Protein AF-A0A259RTL1-F1 (afdb_monomer)

Secondary structure (DSSP, 8-state):
---SHHHHHHHHHHHHHHHHHHHHHHHHHHHHHHHHHHHHHHT-HHHHHHHHHHHHHHHHHHHHHHHHHHHHHHHH-TTGGGTTS-----TTTTHHHHHHHHHHHHHHHHHHHHHHHHT-HHHHHHHHHHTHHHHHHHHHHHHHHHHHHHH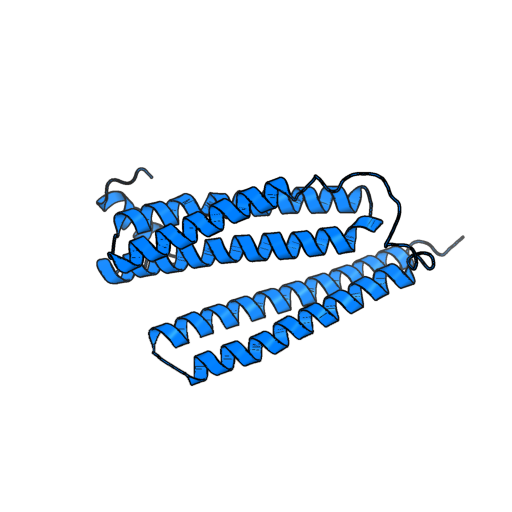-GGGHHHHHHHHHHHHHHHHHHHHHHHHHHHHHHHHH----TT-HHHHHHHHHHTT---

Mean predicted aligned error: 14.13 Å

pLDDT: mean 71.54, std 12.73, range [40.72, 94.06]

Foldseek 3Di:
DDDPPVVVVVLVVLVVVLVVLVVVLVVLVVVLVVLVVVCVVVVPVVSVVVSVVSVVVSVVSVVVSLVSVVVSVCVVDVPCVPVPDDDDDPPPQLPVLLVVLLVVLVVLQVLLVVCLVVLPLQSLLVLLVCLVVLVVSLVVLVVVLVVVCVVPVSCVSVSVVSNVSSVVSNVSSVVSNVSSQVSNCVVPVDRCVVPVPSSVVSCVVVVHDD

Solvent-accessible surface area (backbone atoms only — not comparable to full-atom values): 11494 Å² total; per-residue (Å²): 136,89,84,67,74,65,64,53,56,53,45,54,49,54,53,50,50,50,52,50,53,50,51,53,45,51,52,50,54,52,54,34,50,56,36,39,54,51,11,64,76,68,70,34,65,66,42,43,51,48,33,59,54,51,47,59,49,47,56,47,53,51,55,51,50,53,51,50,53,50,48,58,49,46,76,73,34,86,72,57,87,53,79,86,64,91,76,97,62,83,82,60,78,56,56,62,56,47,49,52,40,40,53,51,19,54,51,42,34,53,51,22,52,53,18,49,79,67,59,35,46,65,58,16,47,56,47,54,74,53,50,62,57,42,54,52,47,44,54,54,49,52,56,50,44,53,53,49,35,72,76,37,66,87,44,43,68,65,45,48,54,52,47,52,55,40,51,55,32,40,51,44,31,54,50,18,35,53,45,12,53,47,30,38,24,72,76,70,72,48,76,40,78,97,28,71,66,56,38,49,55,54,35,54,74,70,72,52,88,128

Sequence (210 aa):
MDDKPHLSTQFDAEINAVSTRVLEMGGQVESQLAQAIYSLRHLDVEAARTVLQVEKRVNQMEVDIDADITQIIAKRQPTARDLRVESGTPMTIGISDLQHASDLAIEQMRKSLDAFARLDEKAAVDIVESDFRIDEEFDGFTRKVITYVMEDPRAISTMLDLMFVAKAIERIGDHAKNIAELVIYIVRGTDVRHNKEAFREVAGSLGSAL

Structure (mmCIF, N/CA/C/O backbone):
data_AF-A0A259RTL1-F1
#
_entry.id   AF-A0A259RTL1-F1
#
loop_
_atom_site.group_PDB
_atom_site.id
_atom_site.type_symbol
_atom_site.label_atom_id
_atom_site.label_alt_id
_atom_site.label_comp_id
_atom_site.label_asym_id
_atom_site.label_entity_id
_atom_site.label_seq_id
_atom_site.pdbx_PDB_ins_code
_atom_site.Cartn_x
_atom_site.Cartn_y
_atom_site.Cartn_z
_atom_site.occupancy
_atom_site.B_iso_or_equiv
_atom_site.auth_seq_id
_atom_site.auth_comp_id
_atom_site.auth_asym_id
_atom_site.auth_atom_id
_atom_site.pdbx_PDB_model_num
ATOM 1 N N . MET A 1 1 ? 26.918 12.685 -40.591 1.00 44.97 1 MET A N 1
ATOM 2 C CA . MET A 1 1 ? 26.386 13.146 -39.289 1.00 44.97 1 MET A CA 1
ATOM 3 C C . MET A 1 1 ? 24.875 13.090 -39.393 1.00 44.97 1 MET A C 1
ATOM 5 O O . MET A 1 1 ? 24.403 13.128 -40.517 1.00 44.97 1 MET A O 1
ATOM 9 N N . ASP A 1 2 ? 24.193 12.957 -38.258 1.00 46.94 2 ASP A N 1
ATOM 10 C CA . ASP A 1 2 ? 22.727 12.911 -38.089 1.00 46.94 2 ASP A CA 1
ATOM 11 C C . ASP A 1 2 ? 22.110 11.509 -38.045 1.00 46.94 2 ASP A C 1
ATOM 13 O O . ASP A 1 2 ? 21.727 10.977 -39.075 1.00 46.94 2 ASP A O 1
ATOM 17 N N . ASP A 1 3 ? 22.019 10.935 -36.829 1.00 44.53 3 ASP A N 1
ATOM 18 C CA . ASP A 1 3 ? 20.858 10.104 -36.426 1.00 44.53 3 ASP A CA 1
ATOM 19 C C . ASP A 1 3 ? 20.751 9.809 -34.902 1.00 44.53 3 ASP A C 1
ATOM 21 O O . ASP A 1 3 ? 20.281 8.757 -34.478 1.00 44.53 3 ASP A O 1
ATOM 25 N N . LYS A 1 4 ? 21.254 10.690 -34.021 1.00 49.47 4 LYS A N 1
ATOM 26 C CA . LYS A 1 4 ? 21.321 10.420 -32.563 1.00 49.47 4 LYS A CA 1
ATOM 27 C C . LYS A 1 4 ? 20.330 11.161 -31.641 1.00 49.47 4 LYS A C 1
ATOM 29 O O . LYS A 1 4 ? 20.056 10.604 -30.582 1.00 49.47 4 LYS A O 1
ATOM 34 N N . PRO A 1 5 ? 19.755 12.341 -31.961 1.00 45.38 5 PRO A N 1
ATOM 35 C CA . PRO A 1 5 ? 18.866 13.018 -31.010 1.00 45.38 5 PRO A CA 1
ATOM 36 C C . PRO A 1 5 ? 17.442 12.432 -30.971 1.00 45.38 5 PRO A C 1
ATOM 38 O O . PRO A 1 5 ? 16.830 12.415 -29.910 1.00 45.38 5 PRO A O 1
ATOM 41 N N . HIS A 1 6 ? 16.925 11.885 -32.078 1.00 49.59 6 HIS A N 1
ATOM 42 C CA . HIS A 1 6 ? 15.543 11.382 -32.150 1.00 49.59 6 HIS A CA 1
ATOM 43 C C . HIS A 1 6 ? 15.321 10.038 -31.425 1.00 49.59 6 HIS A C 1
ATOM 45 O O . HIS A 1 6 ? 14.235 9.795 -30.900 1.00 49.59 6 HIS A O 1
ATOM 51 N N . LEU A 1 7 ? 16.355 9.191 -31.333 1.00 50.72 7 LEU A N 1
ATOM 52 C CA . LEU A 1 7 ? 16.266 7.843 -30.749 1.00 50.72 7 LEU A CA 1
ATOM 53 C C . LEU A 1 7 ? 16.134 7.839 -29.211 1.00 50.72 7 LEU A C 1
ATOM 55 O O . LEU A 1 7 ? 15.548 6.910 -28.645 1.00 50.72 7 LEU A O 1
ATOM 59 N N . SER A 1 8 ? 16.678 8.870 -28.549 1.00 56.88 8 SER A N 1
ATOM 60 C CA . SER A 1 8 ? 16.541 9.088 -27.099 1.00 56.88 8 SER A CA 1
ATOM 61 C C . SER A 1 8 ? 15.154 9.631 -26.773 1.00 56.88 8 SER A C 1
ATOM 63 O O . SER A 1 8 ? 14.449 9.044 -25.970 1.00 56.88 8 SER A O 1
ATOM 65 N N . THR A 1 9 ? 14.688 10.662 -27.485 1.00 65.44 9 THR A N 1
ATOM 66 C CA . THR A 1 9 ? 13.372 11.270 -27.222 1.00 65.44 9 THR A CA 1
ATOM 67 C C . THR A 1 9 ? 12.216 10.293 -27.447 1.00 65.44 9 THR A C 1
ATOM 69 O O . THR A 1 9 ? 11.236 10.309 -26.707 1.00 65.44 9 THR A O 1
ATOM 72 N N . GLN A 1 10 ? 12.331 9.409 -28.444 1.00 66.19 10 GLN A N 1
ATOM 73 C CA . GLN A 1 10 ? 11.343 8.355 -28.677 1.00 66.19 10 GLN A CA 1
ATOM 74 C C . GLN A 1 10 ? 11.371 7.280 -27.579 1.00 66.19 10 GLN A C 1
ATOM 76 O O . GLN A 1 10 ? 10.323 6.749 -27.233 1.00 66.19 10 GLN A O 1
ATOM 81 N N . PHE A 1 11 ? 12.543 6.988 -27.004 1.00 59.09 11 PHE A N 1
ATOM 82 C CA . PHE A 1 11 ? 12.657 6.086 -25.851 1.00 59.09 11 PHE A CA 1
ATOM 83 C C . PHE A 1 11 ? 11.982 6.649 -24.623 1.00 59.09 11 PHE A C 1
ATOM 85 O O . PHE A 1 11 ? 11.183 5.974 -23.985 1.00 59.09 11 PHE A O 1
ATOM 92 N N . ASP A 1 12 ? 12.293 7.907 -24.336 1.00 59.56 12 ASP A N 1
ATOM 93 C CA . ASP A 1 12 ? 11.766 8.606 -23.182 1.00 59.56 12 ASP A CA 1
ATOM 94 C C . ASP A 1 12 ? 10.236 8.671 -23.296 1.00 59.56 12 ASP A C 1
ATOM 96 O O . ASP A 1 12 ? 9.530 8.438 -22.322 1.00 59.56 12 ASP A O 1
ATOM 100 N N . ALA A 1 13 ? 9.699 8.884 -24.503 1.00 73.12 13 ALA A N 1
ATOM 101 C CA . ALA A 1 13 ? 8.262 8.821 -24.763 1.00 73.12 13 ALA A CA 1
ATOM 102 C C . ALA A 1 13 ? 7.659 7.418 -24.546 1.00 73.12 13 ALA A C 1
ATOM 104 O O . ALA A 1 13 ? 6.597 7.309 -23.936 1.00 73.12 13 ALA A O 1
ATOM 105 N N . GLU A 1 14 ? 8.321 6.354 -25.011 1.00 69.50 14 GLU A N 1
ATOM 106 C CA . GLU A 1 14 ? 7.879 4.961 -24.828 1.00 69.50 14 GLU A CA 1
ATOM 107 C C . GLU A 1 14 ? 7.871 4.553 -23.340 1.00 69.50 14 GLU A C 1
ATOM 109 O O . GLU A 1 14 ? 6.886 3.998 -22.854 1.00 69.50 14 GLU A O 1
ATOM 114 N N . ILE A 1 15 ? 8.921 4.898 -22.589 1.00 68.25 15 ILE A N 1
ATOM 115 C CA . ILE A 1 15 ? 9.017 4.647 -21.142 1.00 68.25 15 ILE A CA 1
ATOM 116 C C . ILE A 1 15 ? 7.988 5.468 -20.361 1.00 68.25 15 ILE A C 1
ATOM 118 O O . ILE A 1 15 ? 7.349 4.947 -19.443 1.00 68.25 15 ILE A O 1
ATOM 122 N N . ASN A 1 16 ? 7.774 6.733 -20.733 1.00 69.75 16 ASN A N 1
ATOM 123 C CA . ASN A 1 16 ? 6.746 7.568 -20.111 1.00 69.75 16 ASN A CA 1
ATOM 124 C C . ASN A 1 16 ? 5.332 7.028 -20.381 1.00 69.75 16 ASN A C 1
ATOM 126 O O . ASN A 1 16 ? 4.474 7.089 -19.498 1.00 69.75 16 ASN A O 1
ATOM 130 N N . ALA A 1 17 ? 5.086 6.462 -21.567 1.00 74.56 17 ALA A N 1
ATOM 131 C CA . ALA A 1 17 ? 3.813 5.826 -21.893 1.00 74.56 17 ALA A CA 1
ATOM 132 C C . ALA A 1 17 ? 3.569 4.578 -21.029 1.00 74.56 17 ALA A C 1
ATOM 134 O O . ALA A 1 17 ? 2.508 4.467 -20.415 1.00 74.56 17 ALA A O 1
ATOM 135 N N . VAL A 1 18 ? 4.566 3.694 -20.897 1.00 67.81 18 VAL A N 1
ATOM 136 C CA . VAL A 1 18 ? 4.498 2.532 -19.990 1.00 67.81 18 VAL A CA 1
ATOM 137 C C . VAL A 1 18 ? 4.276 2.977 -18.543 1.00 67.81 18 VAL A C 1
ATOM 139 O O . VAL A 1 18 ? 3.373 2.476 -17.878 1.00 67.81 18 VAL A O 1
ATOM 142 N N . SER A 1 19 ? 5.027 3.976 -18.077 1.00 63.81 19 SER A N 1
ATOM 143 C CA . SER A 1 19 ? 4.886 4.519 -16.719 1.00 63.81 19 SER A CA 1
ATOM 144 C C . SER A 1 19 ? 3.479 5.068 -16.463 1.00 63.81 19 SER A C 1
ATOM 146 O O . SER A 1 19 ? 2.907 4.832 -15.404 1.00 63.81 19 SER A O 1
ATOM 148 N N . THR A 1 20 ? 2.876 5.742 -17.447 1.00 75.50 20 THR A N 1
ATOM 149 C CA . THR A 1 20 ? 1.494 6.244 -17.347 1.00 75.50 20 THR A CA 1
ATOM 150 C C . THR A 1 20 ? 0.493 5.098 -17.205 1.00 75.50 20 THR A C 1
ATOM 152 O O . THR A 1 20 ? -0.368 5.141 -16.331 1.00 75.50 20 THR A O 1
ATOM 155 N N . ARG A 1 21 ? 0.634 4.033 -18.004 1.00 72.88 21 ARG A N 1
ATOM 156 C CA . ARG A 1 21 ? -0.238 2.849 -17.924 1.00 72.88 21 ARG A CA 1
ATOM 157 C C . ARG A 1 21 ? -0.094 2.108 -16.594 1.00 72.88 21 ARG A C 1
ATOM 159 O O . ARG A 1 21 ? -1.087 1.632 -16.047 1.00 72.88 21 ARG A O 1
ATOM 166 N N . VAL A 1 22 ? 1.122 2.047 -16.053 1.00 60.84 22 VAL A N 1
ATOM 167 C CA . VAL A 1 22 ? 1.386 1.500 -14.714 1.00 60.84 22 VAL A CA 1
ATOM 168 C C . VAL A 1 22 ? 0.674 2.324 -13.638 1.00 60.84 22 VAL A C 1
ATOM 170 O O . VAL A 1 22 ? 0.039 1.751 -12.755 1.00 60.84 22 VAL A O 1
ATOM 173 N N . LEU A 1 23 ? 0.716 3.657 -13.725 1.00 69.94 23 LEU A N 1
ATOM 174 C CA . LEU A 1 23 ? -0.006 4.537 -12.798 1.00 69.94 23 LEU A CA 1
ATOM 175 C C . LEU A 1 23 ? -1.529 4.354 -12.901 1.00 69.94 23 LEU A C 1
ATOM 177 O O . LEU A 1 23 ? -2.209 4.278 -11.878 1.00 69.94 23 LEU A O 1
ATOM 181 N N . GLU A 1 24 ? -2.065 4.219 -14.117 1.00 76.38 24 GLU A N 1
ATOM 182 C CA . GLU A 1 24 ? -3.485 3.918 -14.338 1.00 76.38 24 GLU A CA 1
ATOM 183 C C . GLU A 1 24 ? -3.888 2.570 -13.727 1.00 76.38 24 GLU A C 1
ATOM 185 O O . GLU A 1 24 ? -4.920 2.482 -13.056 1.00 76.38 24 GLU A O 1
ATOM 190 N N . MET A 1 25 ? -3.066 1.530 -13.912 1.00 74.81 25 MET A N 1
ATOM 191 C CA . MET A 1 25 ? -3.276 0.225 -13.283 1.00 74.81 25 MET A CA 1
ATOM 192 C C . MET A 1 25 ? -3.246 0.350 -11.755 1.00 74.81 25 MET A C 1
ATOM 194 O O . MET A 1 25 ? -4.134 -0.165 -11.081 1.00 74.81 25 MET A O 1
ATOM 198 N N . GLY A 1 26 ? -2.299 1.114 -11.203 1.00 56.47 26 GLY A N 1
ATOM 199 C CA . GLY A 1 26 ? -2.209 1.398 -9.769 1.00 56.47 26 GLY A CA 1
ATOM 200 C C . GLY A 1 26 ? -3.490 2.011 -9.190 1.00 56.47 26 GLY A C 1
ATOM 201 O O . GLY A 1 26 ? -3.990 1.523 -8.169 1.00 56.47 26 GLY A O 1
ATOM 202 N N . GLY A 1 27 ? -4.060 3.005 -9.881 1.00 75.19 27 GLY A N 1
ATOM 203 C CA . GLY A 1 27 ? -5.338 3.623 -9.512 1.00 75.19 27 GLY A CA 1
ATOM 204 C C . GLY A 1 27 ? -6.538 2.676 -9.652 1.00 75.19 27 GLY A C 1
ATOM 205 O O . GLY A 1 27 ? -7.462 2.718 -8.837 1.00 75.19 27 GLY A O 1
ATOM 206 N N . GLN A 1 28 ? -6.523 1.764 -10.635 1.00 76.00 28 GLN A N 1
ATOM 207 C CA . GLN A 1 28 ? -7.545 0.713 -10.756 1.00 76.00 28 GLN A CA 1
ATOM 208 C C . GLN A 1 28 ? -7.531 -0.212 -9.536 1.00 76.00 28 GLN A C 1
ATOM 210 O O . GLN A 1 28 ? -8.585 -0.450 -8.947 1.00 76.00 28 GLN A O 1
ATOM 215 N N . VAL A 1 29 ? -6.350 -0.682 -9.126 1.00 66.38 29 VAL A N 1
ATOM 216 C CA . VAL A 1 29 ? -6.197 -1.566 -7.960 1.00 66.38 29 VAL A CA 1
ATOM 217 C C . VAL A 1 29 ? -6.604 -0.838 -6.668 1.00 66.38 29 VAL A C 1
ATOM 219 O O . VAL A 1 29 ? -7.195 -1.433 -5.771 1.00 66.38 29 VAL A O 1
ATOM 222 N N . GLU A 1 30 ? -6.329 0.465 -6.543 1.00 66.50 30 GLU A N 1
ATOM 223 C CA . GLU A 1 30 ? -6.787 1.290 -5.408 1.00 66.50 30 GLU A CA 1
ATOM 224 C C . GLU A 1 30 ? -8.317 1.379 -5.328 1.00 66.50 30 GLU A C 1
ATOM 226 O O . GLU A 1 30 ? -8.910 1.072 -4.291 1.00 66.50 30 GLU A O 1
ATOM 231 N N . SER A 1 31 ? -8.976 1.707 -6.443 1.00 76.00 31 SER A N 1
ATOM 232 C CA . SER A 1 31 ? -10.441 1.719 -6.512 1.00 76.00 31 SER A CA 1
ATOM 233 C C . SER A 1 31 ? -11.034 0.347 -6.184 1.00 76.00 31 SER A C 1
ATOM 235 O O . SER A 1 31 ? -12.052 0.254 -5.499 1.00 76.00 31 SER A O 1
ATOM 237 N N . GLN A 1 32 ? -10.391 -0.719 -6.649 1.00 70.75 32 GLN A N 1
ATOM 238 C CA . GLN A 1 32 ? -10.836 -2.092 -6.473 1.00 70.75 32 GLN A CA 1
ATOM 239 C C . GLN A 1 32 ? -10.767 -2.547 -5.011 1.00 70.75 32 GLN A C 1
ATOM 241 O O . GLN A 1 32 ? -11.698 -3.174 -4.505 1.00 70.75 32 GLN A O 1
ATOM 246 N N . LEU A 1 33 ? -9.709 -2.166 -4.306 1.00 55.44 33 LEU A N 1
ATOM 247 C CA . LEU A 1 33 ? -9.585 -2.360 -2.869 1.00 55.44 33 LEU A CA 1
ATOM 248 C C . LEU A 1 33 ? -10.667 -1.600 -2.092 1.00 55.44 33 LEU A C 1
ATOM 250 O O . LEU A 1 33 ? -11.315 -2.180 -1.218 1.00 55.44 33 LEU A O 1
ATOM 254 N N . ALA A 1 34 ? -10.885 -0.318 -2.404 1.00 70.94 34 ALA A N 1
ATOM 255 C CA . ALA A 1 34 ? -11.925 0.474 -1.747 1.00 70.94 34 ALA A CA 1
ATOM 256 C C . ALA A 1 34 ? -13.309 -0.179 -1.929 1.00 70.94 34 ALA A C 1
ATOM 258 O O . ALA A 1 34 ? -14.097 -0.274 -0.982 1.00 70.94 34 ALA A O 1
ATOM 259 N N . GLN A 1 35 ? -13.569 -0.718 -3.124 1.00 71.38 35 GLN A N 1
ATOM 260 C CA . GLN A 1 35 ? -14.776 -1.479 -3.440 1.00 71.38 35 GLN A CA 1
ATOM 261 C C . GLN A 1 35 ? -14.864 -2.794 -2.643 1.00 71.38 35 GLN A C 1
ATOM 263 O O . GLN A 1 35 ? -15.944 -3.155 -2.170 1.00 71.38 35 GLN A O 1
ATOM 268 N N . ALA A 1 36 ? -13.744 -3.498 -2.452 1.00 58.25 36 ALA A N 1
ATOM 269 C CA . ALA A 1 36 ? -13.685 -4.729 -1.665 1.00 58.25 36 ALA A CA 1
ATOM 270 C C . ALA A 1 36 ? -14.006 -4.467 -0.188 1.00 58.25 36 ALA A C 1
ATOM 272 O O . ALA A 1 36 ? -14.854 -5.152 0.388 1.00 58.25 36 ALA A O 1
ATOM 273 N N . ILE A 1 37 ? -13.427 -3.417 0.399 1.00 59.09 37 ILE A N 1
ATOM 274 C CA . ILE A 1 37 ? -13.723 -2.992 1.774 1.00 59.09 37 ILE A CA 1
ATOM 275 C C . ILE A 1 37 ? -15.198 -2.582 1.908 1.00 59.09 37 ILE A C 1
ATOM 277 O O . ILE A 1 37 ? -15.870 -2.989 2.859 1.00 59.09 37 ILE A O 1
ATOM 281 N N . TYR A 1 38 ? -15.736 -1.832 0.938 1.00 72.69 38 TYR A N 1
ATOM 282 C CA . TYR A 1 38 ? -17.158 -1.480 0.902 1.00 72.69 38 TYR A CA 1
ATOM 283 C C . TYR A 1 38 ? -18.056 -2.724 0.874 1.00 72.69 38 TYR A C 1
ATOM 285 O O . TYR A 1 38 ? -19.016 -2.795 1.647 1.00 72.69 38 TYR A O 1
ATOM 293 N N . SER A 1 39 ? -17.716 -3.706 0.032 1.00 70.50 39 SER A N 1
ATOM 294 C CA . SER A 1 39 ? -18.470 -4.953 -0.118 1.00 70.50 39 SER A CA 1
ATOM 295 C C . SER A 1 39 ? -18.526 -5.753 1.181 1.00 70.50 39 SER A C 1
ATOM 297 O O . SER A 1 39 ? -19.594 -6.208 1.580 1.00 70.50 39 SER A O 1
ATOM 299 N N . LEU A 1 40 ? -17.403 -5.842 1.899 1.00 50.66 40 LEU A N 1
ATOM 300 C CA . LEU A 1 40 ? -17.320 -6.534 3.182 1.00 50.66 40 LEU A CA 1
ATOM 301 C C . LEU A 1 40 ? -18.116 -5.801 4.264 1.00 50.66 40 LEU A C 1
ATOM 303 O O . LEU A 1 40 ? -18.880 -6.430 4.994 1.00 50.66 40 LEU A O 1
ATOM 307 N N . ARG A 1 41 ? -17.991 -4.468 4.333 1.00 60.25 41 ARG A N 1
ATOM 308 C CA . ARG A 1 41 ? -18.686 -3.636 5.329 1.00 60.25 41 ARG A CA 1
ATOM 309 C C . ARG A 1 41 ? -20.208 -3.718 5.215 1.00 60.25 41 ARG A C 1
ATOM 311 O O . ARG A 1 41 ? -20.892 -3.673 6.233 1.00 60.25 41 ARG A O 1
ATOM 318 N N . HIS A 1 42 ? -20.729 -3.805 3.995 1.00 74.94 42 HIS A N 1
ATOM 319 C CA . HIS A 1 42 ? -22.171 -3.789 3.736 1.00 74.94 42 HIS A CA 1
ATOM 320 C C . HIS A 1 42 ? -22.734 -5.170 3.385 1.00 74.94 42 HIS A C 1
ATOM 322 O O . HIS A 1 42 ? -23.927 -5.277 3.110 1.00 74.94 42 HIS A O 1
ATOM 328 N N . LEU A 1 43 ? -21.895 -6.216 3.404 1.00 65.44 43 LEU A N 1
ATOM 329 C CA . LEU A 1 43 ? -22.229 -7.562 2.923 1.00 65.44 43 LEU A CA 1
ATOM 330 C C . LEU A 1 43 ? -22.807 -7.537 1.492 1.00 65.44 43 LEU A C 1
ATOM 332 O O . LEU A 1 43 ? -23.706 -8.304 1.145 1.00 65.44 43 LEU A O 1
ATOM 336 N N . ASP A 1 44 ? -22.287 -6.629 0.664 1.00 80.19 44 ASP A N 1
ATOM 337 C CA . ASP A 1 44 ? -22.748 -6.386 -0.698 1.00 80.19 44 ASP A CA 1
ATOM 338 C C . ASP A 1 44 ? -22.020 -7.311 -1.683 1.00 80.19 44 ASP A C 1
ATOM 340 O O . ASP A 1 44 ? -20.876 -7.089 -2.090 1.00 80.19 44 ASP A O 1
ATOM 344 N N . VAL A 1 45 ? -22.719 -8.371 -2.084 1.00 76.81 45 VAL A N 1
ATOM 345 C CA . VAL A 1 45 ? -22.211 -9.392 -3.008 1.00 76.81 45 VAL A CA 1
ATOM 346 C C . VAL A 1 45 ? -21.993 -8.844 -4.426 1.00 76.81 45 VAL A C 1
ATOM 348 O O . VAL A 1 45 ? -21.119 -9.340 -5.143 1.00 76.81 45 VAL A O 1
ATOM 351 N N . GLU A 1 46 ? -22.734 -7.817 -4.852 1.00 80.88 46 GLU A N 1
ATOM 352 C CA . GLU A 1 46 ? -22.561 -7.222 -6.185 1.00 80.88 46 GLU A CA 1
ATOM 353 C C . GLU A 1 46 ? -21.313 -6.332 -6.236 1.00 80.88 46 GLU A C 1
ATOM 355 O O . GLU A 1 46 ? -20.553 -6.374 -7.212 1.00 80.88 46 GLU A O 1
ATOM 360 N N . ALA A 1 47 ? -21.020 -5.609 -5.151 1.00 72.38 47 ALA A N 1
ATOM 361 C CA . ALA A 1 47 ? -19.743 -4.916 -5.000 1.00 72.38 47 ALA A CA 1
ATOM 362 C C . ALA A 1 47 ? -18.565 -5.911 -5.033 1.00 72.38 47 ALA A C 1
ATOM 364 O O . ALA A 1 47 ? -17.594 -5.682 -5.755 1.00 72.38 47 ALA A O 1
ATOM 365 N N . ALA A 1 48 ? -18.684 -7.066 -4.366 1.00 63.59 48 ALA A N 1
ATOM 366 C CA . ALA A 1 48 ? -17.668 -8.123 -4.415 1.00 63.59 48 ALA A CA 1
ATOM 367 C C . ALA A 1 48 ? -17.496 -8.733 -5.824 1.00 63.59 48 ALA A C 1
ATOM 369 O O . ALA A 1 48 ? -16.375 -9.005 -6.256 1.00 63.59 48 ALA A O 1
ATOM 370 N N . ARG A 1 49 ? -18.576 -8.910 -6.602 1.00 73.62 49 ARG A N 1
ATOM 371 C CA . ARG A 1 49 ? -18.459 -9.319 -8.019 1.00 73.62 49 ARG A CA 1
ATOM 372 C C . ARG A 1 49 ? -17.757 -8.275 -8.874 1.00 73.62 49 ARG A C 1
ATOM 374 O O . ARG A 1 49 ? -16.999 -8.642 -9.769 1.00 73.62 49 ARG A O 1
ATOM 381 N N . THR A 1 50 ? -18.005 -6.999 -8.604 1.00 73.81 50 THR A N 1
ATOM 382 C CA . THR A 1 50 ? -17.356 -5.894 -9.317 1.00 73.81 50 THR A CA 1
ATOM 383 C C . THR A 1 50 ? -15.847 -5.916 -9.074 1.00 73.81 50 THR A C 1
ATOM 385 O O . THR A 1 50 ? -15.082 -5.811 -10.030 1.00 73.81 50 THR A O 1
ATOM 388 N N . VAL A 1 51 ? -15.411 -6.185 -7.837 1.00 68.88 51 VAL A N 1
ATOM 389 C CA . VAL A 1 51 ? -13.992 -6.401 -7.494 1.00 68.88 51 VAL A CA 1
ATOM 390 C C . VAL A 1 51 ? -13.376 -7.504 -8.358 1.00 68.88 51 VAL A C 1
ATOM 392 O O . VAL A 1 51 ? -12.324 -7.294 -8.951 1.00 68.88 51 VAL A O 1
ATOM 395 N N . LEU A 1 52 ? -14.048 -8.650 -8.509 1.00 69.31 52 LEU A N 1
ATOM 396 C CA . LEU A 1 52 ? -13.546 -9.765 -9.328 1.00 69.31 52 LEU A CA 1
ATOM 397 C C . LEU A 1 52 ? -13.485 -9.447 -10.831 1.00 69.31 52 LEU A C 1
ATOM 399 O O . LEU A 1 52 ? -12.700 -10.052 -11.561 1.00 69.31 52 LEU A O 1
ATOM 403 N N . GLN A 1 53 ? -14.330 -8.543 -11.327 1.00 75.00 53 GLN A N 1
ATOM 404 C CA . GLN A 1 53 ? -14.275 -8.109 -12.724 1.00 75.00 53 GLN A CA 1
ATOM 405 C C . GLN A 1 53 ? -13.147 -7.112 -12.974 1.00 75.00 53 GLN A C 1
ATOM 407 O O . GLN A 1 53 ? -12.474 -7.209 -14.002 1.00 75.00 53 GLN A O 1
ATOM 412 N N . VAL A 1 54 ? -12.928 -6.182 -12.043 1.00 71.00 54 VAL A N 1
ATOM 413 C CA . VAL A 1 54 ? -11.800 -5.247 -12.117 1.00 71.00 54 VAL A CA 1
ATOM 414 C C . VAL A 1 54 ? -10.472 -6.007 -12.036 1.00 71.00 54 VAL A C 1
ATOM 416 O O . VAL A 1 54 ? -9.552 -5.659 -12.765 1.00 71.00 54 VAL A O 1
ATOM 419 N N . GLU A 1 55 ? -10.419 -7.130 -11.314 1.00 65.12 55 GLU A N 1
ATOM 420 C CA . GLU A 1 55 ? -9.221 -7.980 -11.205 1.00 65.12 55 GLU A CA 1
ATOM 421 C C . GLU A 1 55 ? -8.770 -8.496 -12.564 1.00 65.12 55 GLU A C 1
ATOM 423 O O . GLU A 1 55 ? -7.605 -8.416 -12.937 1.00 65.12 55 GLU A O 1
ATOM 428 N N . LYS A 1 56 ? -9.725 -8.968 -13.370 1.00 73.69 56 LYS A N 1
ATOM 429 C CA . LYS A 1 56 ? -9.433 -9.434 -14.728 1.00 73.69 56 LYS A CA 1
ATOM 430 C C . LYS A 1 56 ? -8.884 -8.315 -15.607 1.00 73.69 56 LYS A C 1
ATOM 432 O O . LYS A 1 56 ? -8.087 -8.589 -16.497 1.00 73.69 56 LYS A O 1
ATOM 437 N N . ARG A 1 57 ? -9.325 -7.075 -15.379 1.00 76.12 57 ARG A N 1
ATOM 438 C CA . ARG A 1 57 ? -8.812 -5.896 -16.083 1.00 76.12 57 ARG A CA 1
ATOM 439 C C . ARG A 1 57 ? -7.400 -5.553 -15.638 1.00 76.12 57 ARG A C 1
ATOM 441 O O . ARG A 1 57 ? -6.574 -5.336 -16.510 1.00 76.12 57 ARG A O 1
ATOM 448 N N . VAL A 1 58 ? -7.125 -5.550 -14.336 1.00 67.88 58 VAL A N 1
ATOM 449 C CA . VAL A 1 58 ? -5.777 -5.322 -13.794 1.00 67.88 58 VAL A CA 1
ATOM 450 C C . VAL A 1 58 ? -4.804 -6.367 -14.341 1.00 67.88 58 VAL A C 1
ATOM 452 O O . VAL A 1 58 ? -3.794 -5.992 -14.924 1.00 67.88 58 VAL A O 1
ATOM 455 N N . ASN A 1 59 ? -5.172 -7.651 -14.301 1.00 60.44 59 ASN A N 1
ATOM 456 C CA . ASN A 1 59 ? -4.349 -8.731 -14.857 1.00 60.44 59 ASN A CA 1
ATOM 457 C C . ASN A 1 59 ? -4.110 -8.565 -16.365 1.00 60.44 59 ASN A C 1
ATOM 459 O O . ASN A 1 59 ? -3.043 -8.892 -16.872 1.00 60.44 59 ASN A O 1
ATOM 463 N N . GLN A 1 60 ? -5.094 -8.055 -17.109 1.00 75.25 60 GLN A N 1
ATOM 464 C CA . GLN A 1 60 ? -4.903 -7.777 -18.532 1.00 75.25 60 GLN A CA 1
ATOM 465 C C . GLN A 1 60 ? -3.996 -6.561 -18.760 1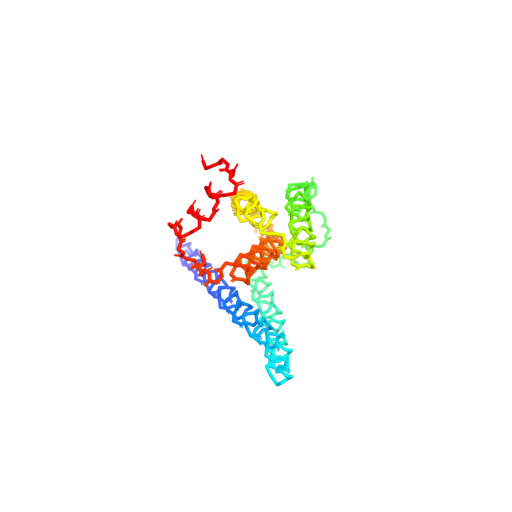.00 75.25 60 GLN A C 1
ATOM 467 O O . GLN A 1 60 ? -3.165 -6.589 -19.661 1.00 75.25 60 GLN A O 1
ATOM 472 N N . MET A 1 61 ? -4.131 -5.509 -17.947 1.00 72.06 61 MET A N 1
ATOM 473 C CA . MET A 1 61 ? -3.250 -4.341 -18.008 1.00 72.06 61 MET A CA 1
ATOM 474 C C . MET A 1 61 ? -1.801 -4.734 -17.728 1.00 72.06 61 MET A C 1
ATOM 476 O O . MET A 1 61 ? -0.922 -4.254 -18.434 1.00 72.06 61 MET A O 1
ATOM 480 N N . GLU A 1 62 ? -1.568 -5.636 -16.773 1.00 54.91 62 GLU A N 1
ATOM 481 C CA . GLU A 1 62 ? -0.253 -6.218 -16.489 1.00 54.91 62 GLU A CA 1
ATOM 482 C C . GLU A 1 62 ? 0.322 -6.912 -17.730 1.00 54.91 62 GLU A C 1
ATOM 484 O O . GLU A 1 62 ? 1.392 -6.533 -18.199 1.00 54.91 62 GLU A O 1
ATOM 489 N N . VAL A 1 63 ? -0.430 -7.842 -18.332 1.00 68.50 63 VAL A N 1
ATOM 490 C CA . VAL A 1 63 ? -0.011 -8.557 -19.553 1.00 68.50 63 VAL A CA 1
ATOM 491 C C . VAL A 1 63 ? 0.303 -7.594 -20.703 1.00 68.50 63 VAL A C 1
ATOM 493 O O . VAL A 1 63 ? 1.275 -7.788 -21.435 1.00 68.50 63 VAL A O 1
ATOM 496 N N . ASP A 1 64 ? -0.506 -6.550 -20.877 1.00 72.44 64 ASP A N 1
ATOM 497 C CA . ASP A 1 64 ? -0.313 -5.582 -21.955 1.00 72.44 64 ASP A CA 1
ATOM 498 C C . ASP A 1 64 ? 0.895 -4.661 -21.705 1.00 72.44 64 ASP A C 1
ATOM 500 O O . ASP A 1 64 ? 1.595 -4.296 -22.650 1.00 72.44 64 ASP A O 1
ATOM 504 N N . ILE A 1 65 ? 1.138 -4.267 -20.450 1.00 69.00 65 ILE A N 1
ATOM 505 C CA . ILE A 1 65 ? 2.315 -3.484 -20.046 1.00 69.00 65 ILE A CA 1
ATOM 506 C C . ILE A 1 65 ? 3.588 -4.302 -20.289 1.00 69.00 65 ILE A C 1
ATOM 508 O O . ILE A 1 65 ? 4.563 -3.787 -20.840 1.00 69.00 65 ILE A O 1
ATOM 512 N N . ASP A 1 66 ? 3.554 -5.586 -19.949 1.00 52.47 66 ASP A N 1
ATOM 513 C CA . ASP A 1 66 ? 4.685 -6.495 -20.107 1.00 52.47 66 ASP A CA 1
ATOM 514 C C . ASP A 1 66 ? 5.030 -6.729 -21.593 1.00 52.47 66 ASP A C 1
ATOM 516 O O . ASP A 1 66 ? 6.197 -6.721 -22.015 1.00 52.47 66 ASP A O 1
ATOM 520 N N . ALA A 1 67 ? 4.000 -6.822 -22.440 1.00 67.06 67 ALA A N 1
ATOM 521 C CA . ALA A 1 67 ? 4.154 -6.884 -23.891 1.00 67.06 67 ALA A CA 1
ATOM 522 C C . ALA A 1 67 ? 4.773 -5.601 -24.483 1.00 67.06 67 ALA A C 1
ATOM 524 O O . ALA A 1 67 ? 5.634 -5.688 -25.369 1.00 67.06 67 ALA A O 1
ATOM 525 N N . ASP A 1 68 ? 4.378 -4.422 -23.993 1.00 68.62 68 ASP A N 1
ATOM 526 C CA . ASP A 1 68 ? 4.934 -3.135 -24.430 1.00 68.62 68 ASP A CA 1
ATOM 527 C C . ASP A 1 68 ? 6.417 -3.012 -24.068 1.00 68.62 68 ASP A C 1
ATOM 529 O O . ASP A 1 68 ? 7.238 -2.666 -24.923 1.00 68.62 68 ASP A O 1
ATOM 533 N N . ILE A 1 69 ? 6.784 -3.358 -22.831 1.00 56.09 69 ILE A N 1
ATOM 534 C CA . ILE A 1 69 ? 8.180 -3.369 -22.369 1.00 56.09 69 ILE A CA 1
ATOM 535 C C . ILE A 1 69 ? 9.011 -4.317 -23.239 1.00 56.09 69 ILE A C 1
ATOM 537 O O . ILE A 1 69 ? 10.075 -3.941 -23.742 1.00 56.09 69 ILE A O 1
ATOM 541 N N . THR A 1 70 ? 8.486 -5.517 -23.499 1.00 59.56 70 THR A N 1
ATOM 542 C CA . THR A 1 70 ? 9.129 -6.503 -24.374 1.00 59.56 70 THR A CA 1
ATOM 543 C C . THR A 1 70 ? 9.358 -5.945 -25.781 1.00 59.56 70 THR A C 1
ATOM 545 O O . THR A 1 70 ? 10.439 -6.126 -26.348 1.00 59.56 70 THR A O 1
ATOM 548 N N . GLN A 1 71 ? 8.392 -5.216 -26.352 1.00 67.38 71 GLN A N 1
ATOM 549 C CA . GLN A 1 71 ? 8.569 -4.561 -27.652 1.00 67.38 71 GLN A CA 1
ATOM 550 C C . GLN A 1 71 ? 9.611 -3.439 -27.621 1.00 67.38 71 GLN A C 1
ATOM 552 O O . GLN A 1 71 ? 10.390 -3.321 -28.570 1.00 67.38 71 GLN A O 1
ATOM 557 N N . ILE A 1 72 ? 9.636 -2.618 -26.568 1.00 65.00 72 ILE A N 1
ATOM 558 C CA . ILE A 1 72 ? 10.607 -1.524 -26.411 1.00 65.00 72 ILE A CA 1
ATOM 559 C C . ILE A 1 72 ? 12.033 -2.090 -26.370 1.00 65.00 72 ILE A C 1
ATOM 561 O O . ILE A 1 72 ? 12.921 -1.588 -27.066 1.00 65.00 72 ILE A O 1
ATOM 565 N N . ILE A 1 73 ? 12.239 -3.180 -25.626 1.00 54.03 73 ILE A N 1
ATOM 566 C CA . ILE A 1 73 ? 13.527 -3.879 -25.537 1.00 54.03 73 ILE A CA 1
ATOM 567 C C . ILE A 1 73 ? 13.888 -4.523 -26.882 1.00 54.03 73 ILE A C 1
ATOM 569 O O . ILE A 1 73 ? 14.988 -4.305 -27.398 1.00 54.03 73 ILE A O 1
ATOM 573 N N . ALA A 1 74 ? 12.954 -5.252 -27.503 1.00 60.53 74 ALA A N 1
ATOM 574 C CA . ALA A 1 74 ? 13.183 -5.948 -28.771 1.00 60.53 74 ALA A CA 1
ATOM 575 C C . ALA A 1 74 ? 13.520 -4.996 -29.934 1.00 60.53 74 ALA A C 1
ATOM 577 O O . ALA A 1 74 ? 14.368 -5.318 -30.768 1.00 60.53 74 ALA A O 1
ATOM 578 N N . LYS A 1 75 ? 12.906 -3.805 -29.983 1.00 67.00 75 LYS A N 1
ATOM 579 C CA . LYS A 1 75 ? 13.206 -2.762 -30.985 1.00 67.00 75 LYS A CA 1
ATOM 580 C C . LYS A 1 75 ? 14.620 -2.193 -30.851 1.00 67.00 75 LYS A C 1
ATOM 582 O O . LYS A 1 75 ? 15.158 -1.675 -31.827 1.00 67.00 75 LYS A O 1
ATOM 587 N N . ARG A 1 76 ? 15.219 -2.267 -29.660 1.00 65.19 76 ARG A N 1
ATOM 588 C CA . ARG A 1 76 ? 16.515 -1.642 -29.347 1.00 65.19 76 ARG A CA 1
ATOM 589 C C . ARG A 1 76 ? 17.665 -2.633 -29.305 1.00 65.19 76 ARG A C 1
ATOM 591 O O . ARG A 1 76 ? 18.810 -2.234 -29.507 1.00 65.19 76 ARG A O 1
ATOM 598 N N . GLN A 1 77 ? 17.378 -3.913 -29.089 1.00 50.84 77 GLN A N 1
ATOM 599 C CA . GLN A 1 77 ? 18.372 -4.978 -29.111 1.00 50.84 77 GLN A CA 1
ATOM 600 C C . GLN A 1 77 ? 17.837 -6.194 -29.882 1.00 50.84 77 GLN A C 1
ATOM 602 O O . GLN A 1 77 ? 17.201 -7.066 -29.293 1.00 50.84 77 GLN A O 1
ATOM 607 N N . PRO A 1 78 ? 18.123 -6.320 -31.193 1.00 46.41 78 PRO A N 1
ATOM 608 C CA . PRO A 1 78 ? 17.688 -7.478 -31.982 1.00 46.41 78 PRO A CA 1
ATOM 609 C C . PRO A 1 78 ? 18.288 -8.818 -31.500 1.00 46.41 78 PRO A C 1
ATOM 611 O O . PRO A 1 78 ? 17.785 -9.880 -31.863 1.00 46.41 78 PRO A O 1
ATOM 614 N N . THR A 1 79 ? 19.319 -8.787 -30.647 1.00 45.94 79 THR A N 1
ATOM 615 C CA . THR A 1 79 ? 19.946 -9.964 -30.013 1.00 45.94 79 THR A CA 1
ATOM 616 C C . THR A 1 79 ? 19.270 -10.400 -28.701 1.00 45.94 79 THR A C 1
ATOM 618 O O . THR A 1 79 ? 19.662 -11.409 -28.124 1.00 45.94 79 THR A O 1
ATOM 621 N N . ALA A 1 80 ? 18.216 -9.709 -28.244 1.00 46.69 80 ALA A N 1
ATOM 622 C CA . ALA A 1 80 ? 17.467 -10.006 -27.013 1.00 46.69 80 ALA A CA 1
ATOM 623 C C . ALA A 1 80 ? 16.767 -11.386 -26.990 1.00 46.69 80 ALA A C 1
ATOM 625 O O . ALA A 1 80 ? 16.166 -11.758 -25.985 1.00 46.69 80 ALA A O 1
ATOM 626 N N . ARG A 1 81 ? 16.860 -12.177 -28.071 1.00 40.72 81 ARG A N 1
ATOM 627 C CA . ARG A 1 81 ? 16.377 -13.569 -28.102 1.00 40.72 81 ARG A CA 1
ATOM 628 C C . ARG A 1 81 ? 17.126 -14.492 -27.127 1.00 40.72 81 ARG A C 1
ATOM 630 O O . ARG A 1 81 ? 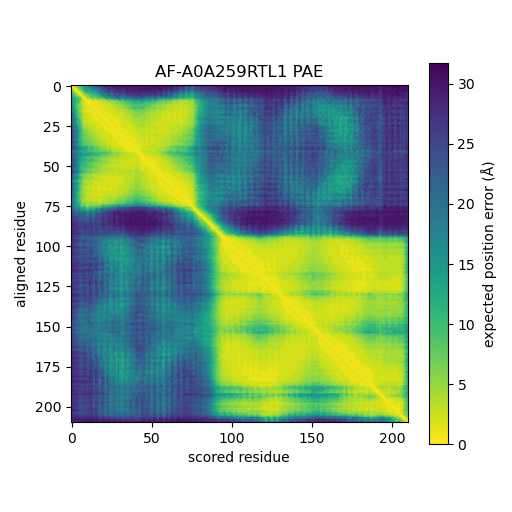16.568 -15.530 -26.792 1.00 40.72 81 ARG A O 1
ATOM 637 N N . ASP A 1 82 ? 18.304 -14.092 -26.636 1.00 44.44 82 ASP A N 1
ATOM 638 C CA . ASP A 1 82 ? 19.121 -14.858 -25.676 1.00 44.44 82 ASP A CA 1
ATOM 639 C C . ASP A 1 82 ? 19.097 -14.322 -24.228 1.00 44.44 82 ASP A C 1
ATOM 641 O O . ASP A 1 82 ? 19.888 -14.753 -23.394 1.00 44.44 82 ASP A O 1
ATOM 645 N N . LEU A 1 83 ? 18.148 -13.453 -23.853 1.00 45.25 83 LEU A N 1
ATOM 646 C CA . LEU A 1 83 ? 18.034 -12.901 -22.484 1.00 45.25 83 LEU A CA 1
ATOM 647 C C . LEU A 1 83 ? 17.732 -13.925 -21.369 1.00 45.25 83 LEU A C 1
ATOM 649 O O . LEU A 1 83 ? 17.519 -13.539 -20.222 1.00 45.25 83 LEU A O 1
ATOM 653 N N . ARG A 1 84 ? 17.718 -15.231 -21.660 1.00 47.66 84 ARG A N 1
ATOM 654 C CA . ARG A 1 84 ? 17.460 -16.262 -20.648 1.00 47.66 84 ARG A CA 1
ATOM 655 C C . ARG A 1 84 ? 18.718 -16.883 -20.043 1.00 47.66 84 ARG A C 1
ATOM 657 O O . ARG A 1 84 ? 18.595 -17.591 -19.047 1.00 47.66 84 ARG A O 1
ATOM 664 N N . VAL A 1 85 ? 19.913 -16.655 -20.584 1.00 46.47 85 VAL A N 1
ATOM 665 C CA . VAL A 1 85 ? 21.134 -17.291 -20.067 1.00 46.47 85 VAL A CA 1
ATOM 666 C C . VAL A 1 85 ? 22.325 -16.354 -20.290 1.00 46.47 85 VAL A C 1
ATOM 668 O O . VAL A 1 85 ? 22.475 -15.810 -21.370 1.00 46.47 85 VAL A O 1
ATOM 671 N N . GLU A 1 86 ? 23.167 -16.197 -19.266 1.00 50.72 86 GLU A N 1
ATOM 672 C CA . GLU A 1 86 ? 24.465 -15.492 -19.273 1.00 50.72 86 GLU A CA 1
ATOM 673 C C . GLU A 1 86 ? 24.468 -13.957 -19.155 1.00 50.72 86 GLU A C 1
ATOM 675 O O . GLU A 1 86 ? 24.626 -13.224 -20.125 1.00 50.72 86 GLU A O 1
ATOM 680 N N . SER A 1 87 ? 24.466 -13.475 -17.901 1.00 43.59 87 SER A N 1
ATOM 681 C CA . SER A 1 87 ? 25.430 -12.473 -17.394 1.00 43.59 87 SER A CA 1
ATOM 682 C C . SER A 1 87 ? 25.390 -12.379 -15.855 1.00 43.59 87 SER A C 1
ATOM 684 O O . SER A 1 87 ? 24.812 -11.473 -15.276 1.00 43.59 87 SER A O 1
ATOM 686 N N . GLY A 1 88 ? 25.988 -13.362 -15.180 1.00 42.03 88 GLY A N 1
ATOM 687 C CA . GLY A 1 88 ? 27.199 -13.151 -14.369 1.00 42.03 88 GLY A CA 1
ATOM 688 C C . GLY A 1 88 ? 27.256 -12.221 -13.147 1.00 42.03 88 GLY A C 1
ATOM 689 O O . GLY A 1 88 ? 28.309 -12.215 -12.514 1.00 42.03 88 GLY A O 1
ATOM 690 N N . THR A 1 89 ? 26.215 -11.497 -12.749 1.00 44.12 89 THR A N 1
ATOM 691 C CA . THR A 1 89 ? 26.146 -10.884 -11.407 1.00 44.12 89 THR A CA 1
ATOM 692 C C . THR A 1 89 ? 24.884 -11.381 -10.717 1.00 44.12 89 THR A C 1
ATOM 694 O O . THR A 1 89 ? 23.799 -11.227 -11.275 1.00 44.12 89 THR A O 1
ATOM 697 N N . PRO A 1 90 ? 24.971 -12.019 -9.533 1.00 43.72 90 PRO A N 1
ATOM 698 C CA . PRO A 1 90 ? 23.767 -12.425 -8.832 1.00 43.72 90 PRO A CA 1
ATOM 699 C C . PRO A 1 90 ? 22.909 -11.182 -8.586 1.00 43.72 90 PRO A C 1
ATOM 701 O O . PRO A 1 90 ? 23.384 -10.214 -7.987 1.00 43.72 90 PRO A O 1
ATOM 704 N N . MET A 1 91 ? 21.651 -11.219 -9.030 1.00 52.31 91 MET A N 1
ATOM 705 C CA . MET A 1 91 ? 20.579 -10.360 -8.523 1.00 52.31 91 MET A CA 1
ATOM 706 C C . MET A 1 91 ? 20.342 -10.688 -7.043 1.00 52.31 91 MET A C 1
ATOM 708 O O . MET A 1 91 ? 19.335 -11.268 -6.662 1.00 52.31 91 MET A O 1
ATOM 712 N N . THR A 1 92 ? 21.326 -10.406 -6.198 1.00 49.62 92 THR A N 1
ATOM 713 C CA . THR A 1 92 ? 21.181 -10.432 -4.742 1.00 49.62 92 THR A CA 1
ATOM 714 C C . THR A 1 92 ? 20.633 -9.091 -4.264 1.00 49.62 92 THR A C 1
ATOM 716 O O . THR A 1 92 ? 20.020 -9.017 -3.203 1.00 49.62 92 THR A O 1
ATOM 719 N N . ILE A 1 93 ? 20.824 -8.028 -5.055 1.00 54.22 93 ILE A N 1
ATOM 720 C CA . ILE A 1 93 ? 20.322 -6.701 -4.725 1.00 54.22 93 ILE A CA 1
ATOM 721 C C . ILE A 1 93 ? 18.805 -6.696 -4.883 1.00 54.22 93 ILE A C 1
ATOM 723 O O . ILE A 1 93 ? 18.284 -6.968 -5.960 1.00 54.22 93 ILE A O 1
ATOM 727 N N . GLY A 1 94 ? 18.109 -6.412 -3.786 1.00 58.44 94 GLY A N 1
ATOM 728 C CA . GLY A 1 94 ? 16.662 -6.262 -3.755 1.00 58.44 94 GLY A CA 1
ATOM 729 C C . GLY A 1 94 ? 15.902 -7.438 -3.150 1.00 58.44 94 GLY A C 1
ATOM 730 O O . GLY A 1 94 ? 14.891 -7.208 -2.504 1.00 58.44 94 GLY A O 1
ATOM 731 N N . ILE A 1 95 ? 16.389 -8.681 -3.256 1.00 65.69 95 ILE A N 1
ATOM 732 C CA . ILE A 1 95 ? 15.673 -9.839 -2.682 1.00 65.69 95 ILE A CA 1
ATOM 733 C C . ILE A 1 95 ? 1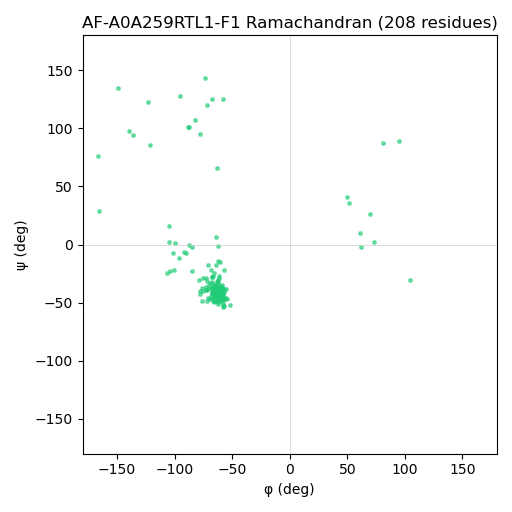5.613 -9.743 -1.153 1.00 65.69 95 ILE A C 1
ATOM 735 O O . ILE A 1 95 ? 14.557 -9.979 -0.575 1.00 65.69 95 ILE A O 1
ATOM 739 N N . SER A 1 96 ? 16.711 -9.355 -0.496 1.00 70.19 96 SER A N 1
ATOM 740 C CA . SER A 1 96 ? 16.734 -9.180 0.963 1.00 70.19 96 SER A CA 1
ATOM 741 C C . SER A 1 96 ? 15.860 -8.017 1.431 1.00 70.19 96 SER A C 1
ATOM 743 O O . SER A 1 96 ? 15.217 -8.123 2.469 1.00 70.19 96 SER A O 1
ATOM 745 N N . ASP A 1 97 ? 15.824 -6.927 0.659 1.00 74.50 97 ASP A N 1
ATOM 746 C CA . ASP A 1 97 ? 15.007 -5.747 0.961 1.00 74.50 97 ASP A CA 1
ATOM 747 C C . ASP A 1 97 ? 13.514 -6.093 0.831 1.00 74.50 97 ASP A C 1
ATOM 749 O O . ASP A 1 97 ? 12.724 -5.833 1.734 1.00 74.50 97 ASP A O 1
ATOM 753 N N . LEU A 1 98 ? 13.138 -6.788 -0.250 1.00 69.56 98 LEU A N 1
ATOM 754 C CA . LEU A 1 98 ? 11.777 -7.281 -0.461 1.00 69.56 98 LEU A CA 1
ATOM 755 C C . LEU A 1 98 ? 11.359 -8.304 0.593 1.00 69.56 98 LEU A C 1
ATOM 757 O O . LEU A 1 98 ? 10.217 -8.278 1.041 1.00 69.56 98 LEU A O 1
ATOM 761 N N . GLN A 1 99 ? 12.259 -9.201 1.000 1.00 72.81 99 GLN A N 1
ATOM 762 C CA . GLN A 1 99 ? 11.995 -10.143 2.089 1.00 72.81 99 GLN A CA 1
ATOM 763 C C . GLN A 1 99 ? 11.739 -9.404 3.401 1.00 72.81 99 GLN A C 1
ATOM 765 O O . GLN A 1 99 ? 10.759 -9.701 4.079 1.00 72.81 99 GLN A O 1
ATOM 770 N N . HIS A 1 100 ? 12.559 -8.400 3.719 1.00 80.88 100 HIS A N 1
ATOM 771 C CA . HIS A 1 100 ? 12.366 -7.601 4.921 1.00 80.88 100 HIS A CA 1
ATOM 772 C C . HIS A 1 100 ? 11.032 -6.844 4.903 1.00 80.88 100 HIS A C 1
ATOM 774 O O . HIS A 1 100 ? 10.254 -6.949 5.851 1.00 80.88 100 HIS A O 1
ATOM 780 N N . ALA A 1 101 ? 10.725 -6.152 3.803 1.00 80.50 101 ALA A N 1
ATOM 781 C CA . ALA A 1 101 ? 9.456 -5.453 3.634 1.00 80.50 101 ALA A CA 1
ATOM 782 C C . ALA A 1 101 ? 8.258 -6.422 3.694 1.00 80.50 101 ALA A C 1
ATOM 784 O O . ALA A 1 101 ? 7.236 -6.111 4.305 1.00 80.50 101 ALA A O 1
ATOM 785 N N . SER A 1 102 ? 8.392 -7.623 3.116 1.00 72.44 102 SER A N 1
ATOM 786 C CA . SER A 1 102 ? 7.362 -8.671 3.174 1.00 72.44 102 SER A CA 1
ATOM 787 C C . SER A 1 102 ? 7.090 -9.119 4.607 1.00 72.44 102 SER A C 1
ATOM 789 O O . SER A 1 102 ? 5.929 -9.244 5.000 1.00 72.44 102 SER A O 1
ATOM 791 N N . ASP A 1 103 ? 8.141 -9.346 5.397 1.00 80.00 103 ASP A N 1
ATOM 792 C CA . ASP A 1 103 ? 8.013 -9.749 6.798 1.00 80.00 103 ASP A CA 1
ATOM 793 C C . ASP A 1 103 ? 7.304 -8.667 7.621 1.00 80.00 103 ASP A C 1
ATOM 795 O O . ASP A 1 103 ? 6.390 -8.984 8.389 1.00 80.00 103 ASP A O 1
ATOM 799 N N . LEU A 1 104 ? 7.653 -7.392 7.400 1.00 86.06 104 LEU A N 1
ATOM 800 C CA . LEU A 1 104 ? 6.982 -6.251 8.028 1.00 86.06 104 LEU A CA 1
ATOM 801 C C . LEU A 1 104 ? 5.498 -6.192 7.650 1.00 86.06 104 LEU A C 1
ATOM 803 O O . LEU A 1 104 ? 4.648 -6.104 8.534 1.00 86.06 104 LEU A O 1
ATOM 807 N N . ALA A 1 105 ? 5.169 -6.305 6.361 1.00 79.25 105 ALA A N 1
ATOM 808 C CA . ALA A 1 105 ? 3.788 -6.254 5.886 1.00 79.25 105 ALA A CA 1
ATOM 809 C C . ALA A 1 105 ? 2.935 -7.413 6.438 1.00 79.25 105 ALA A C 1
ATOM 811 O O . ALA A 1 105 ? 1.801 -7.205 6.880 1.00 79.25 105 ALA A O 1
ATOM 812 N N . ILE A 1 106 ? 3.482 -8.634 6.484 1.00 76.88 106 ILE A N 1
ATOM 813 C CA . ILE A 1 106 ? 2.806 -9.805 7.068 1.00 76.88 106 ILE A CA 1
ATOM 814 C C . ILE A 1 106 ? 2.596 -9.620 8.574 1.00 76.88 106 ILE A C 1
ATOM 816 O O . ILE A 1 106 ? 1.521 -9.944 9.093 1.00 76.88 106 ILE A O 1
ATOM 820 N N . GLU A 1 107 ? 3.608 -9.130 9.291 1.00 84.62 107 GLU A N 1
ATOM 821 C CA . GLU A 1 107 ? 3.506 -8.851 10.722 1.00 84.62 107 GLU A CA 1
ATOM 822 C C . GLU A 1 107 ? 2.438 -7.785 10.999 1.00 84.62 107 GLU A C 1
ATOM 824 O O . GLU A 1 107 ? 1.575 -7.993 11.858 1.00 84.62 107 GLU A O 1
ATOM 829 N N . GLN A 1 108 ? 2.446 -6.691 10.235 1.00 86.25 108 GLN A N 1
ATOM 830 C CA . GLN A 1 108 ? 1.485 -5.598 10.359 1.00 86.25 108 GLN A CA 1
ATOM 831 C C . GLN A 1 108 ? 0.056 -6.090 10.113 1.00 86.25 108 GLN A C 1
ATOM 833 O O . GLN A 1 108 ? -0.840 -5.827 10.919 1.00 86.25 108 GLN A O 1
ATOM 838 N N . MET A 1 109 ? -0.148 -6.890 9.061 1.00 81.50 109 MET A N 1
ATOM 839 C CA . MET A 1 109 ? -1.442 -7.492 8.740 1.00 81.50 109 MET A CA 1
ATOM 840 C C . MET A 1 109 ? -1.949 -8.375 9.884 1.00 81.50 109 MET A C 1
ATOM 842 O O . MET A 1 109 ? -3.086 -8.220 10.330 1.00 81.50 109 MET A O 1
ATOM 846 N N . ARG A 1 110 ? -1.101 -9.255 10.431 1.00 78.31 110 ARG A N 1
ATOM 847 C CA . ARG A 1 110 ? -1.472 -10.106 11.576 1.00 78.31 110 ARG A CA 1
ATOM 848 C C . ARG A 1 110 ? -1.860 -9.286 12.804 1.00 78.31 110 ARG A C 1
ATOM 850 O O . ARG A 1 110 ? -2.883 -9.587 13.416 1.00 78.31 110 ARG A O 1
ATOM 857 N N . LYS A 1 111 ? -1.079 -8.254 13.140 1.00 86.31 111 LYS A N 1
ATOM 858 C CA . LYS A 1 111 ? -1.384 -7.348 14.258 1.00 86.31 111 LYS A CA 1
ATOM 859 C C . LYS A 1 111 ? -2.715 -6.630 14.046 1.00 86.31 111 LYS A C 1
ATOM 861 O O . LYS A 1 111 ? -3.518 -6.583 14.970 1.00 86.31 111 LYS A O 1
ATOM 866 N N . SER A 1 112 ? -2.983 -6.143 12.832 1.00 82.94 112 SER A N 1
ATOM 867 C CA . SER A 1 112 ? -4.237 -5.443 12.514 1.00 82.94 112 SER A CA 1
ATOM 868 C C . SER A 1 112 ? -5.469 -6.336 12.665 1.00 82.94 112 SER A C 1
ATOM 870 O O . SER A 1 112 ? -6.482 -5.905 13.212 1.00 82.94 112 SER A O 1
ATOM 872 N N . LEU A 1 113 ? -5.368 -7.609 12.272 1.00 69.88 113 LEU A N 1
ATOM 873 C CA . LEU A 1 113 ? -6.453 -8.577 12.417 1.00 69.88 113 LEU A CA 1
ATOM 874 C C . LEU A 1 113 ? -6.675 -8.996 13.878 1.00 69.88 113 LEU A C 1
ATOM 876 O O . LEU A 1 113 ? -7.827 -9.148 14.285 1.00 69.88 113 LEU A O 1
ATOM 880 N N . ASP A 1 114 ? -5.613 -9.161 14.676 1.00 75.38 114 ASP A N 1
ATOM 881 C CA . ASP A 1 114 ? -5.746 -9.447 16.115 1.00 75.38 114 ASP A CA 1
ATOM 882 C C . ASP A 1 114 ? -6.332 -8.243 16.871 1.00 75.38 114 ASP A C 1
ATOM 884 O O . ASP A 1 114 ? -7.272 -8.412 17.653 1.00 75.38 114 ASP A O 1
ATOM 888 N N . ALA A 1 115 ? -5.867 -7.027 16.557 1.00 85.38 115 ALA A N 1
ATOM 889 C CA . ALA A 1 115 ? -6.428 -5.790 17.092 1.00 85.38 115 ALA A CA 1
ATOM 890 C C . ALA A 1 115 ? -7.916 -5.663 16.742 1.00 85.38 115 ALA A C 1
ATOM 892 O O . ALA A 1 115 ? -8.733 -5.358 17.607 1.00 85.38 115 ALA A O 1
ATOM 893 N N . PHE A 1 116 ? -8.299 -5.984 15.505 1.00 76.31 116 PHE A N 1
ATOM 894 C CA . PHE A 1 116 ? -9.698 -5.979 15.089 1.00 76.31 116 PHE A CA 1
ATOM 895 C C . PHE A 1 116 ? -10.544 -7.022 15.821 1.00 76.31 116 PHE A C 1
ATOM 897 O O . PHE A 1 116 ? -11.611 -6.693 16.337 1.00 76.31 116 PHE A O 1
ATOM 904 N N . ALA A 1 117 ? -10.067 -8.264 15.926 1.00 72.50 117 ALA A N 1
ATOM 905 C CA . ALA A 1 117 ? -10.797 -9.342 16.592 1.00 72.50 117 ALA A CA 1
ATOM 906 C C . ALA A 1 117 ? -11.071 -9.054 18.079 1.00 72.50 117 ALA A C 1
ATOM 908 O O . ALA A 1 117 ? -12.062 -9.537 18.632 1.00 72.50 117 ALA A O 1
ATOM 909 N N . ARG A 1 118 ? -10.198 -8.273 18.723 1.00 87.94 118 ARG A N 1
ATOM 910 C CA . ARG A 1 118 ? -10.298 -7.901 20.142 1.00 87.94 118 ARG A CA 1
ATOM 911 C C . ARG A 1 118 ? -10.837 -6.494 20.371 1.00 87.94 118 ARG A C 1
ATOM 913 O O . ARG A 1 118 ? -11.071 -6.139 21.523 1.00 87.94 118 ARG A O 1
ATOM 920 N N . LEU A 1 119 ? -11.019 -5.717 19.302 1.00 85.75 119 LEU A N 1
ATOM 921 C CA . LEU A 1 119 ? -11.228 -4.269 19.360 1.00 85.75 119 LEU A CA 1
ATOM 922 C C . LEU A 1 119 ? -10.165 -3.576 20.236 1.00 85.75 119 LEU A C 1
ATOM 924 O O . LEU A 1 119 ? -10.473 -2.695 21.038 1.00 85.75 119 LEU A O 1
ATOM 928 N N . ASP A 1 120 ? -8.912 -4.017 20.108 1.00 90.00 120 ASP A N 1
ATOM 929 C CA . ASP A 1 120 ? -7.777 -3.487 20.859 1.00 90.00 120 ASP A CA 1
ATOM 930 C C . ASP A 1 120 ? -7.321 -2.161 20.246 1.00 90.00 120 ASP A C 1
ATOM 932 O O . ASP A 1 120 ? -6.561 -2.106 19.276 1.00 90.00 120 ASP A O 1
ATOM 936 N N . GLU A 1 121 ? -7.828 -1.077 20.823 1.00 91.75 121 GLU A N 1
ATOM 937 C CA . GLU A 1 121 ? -7.534 0.286 20.395 1.00 91.75 121 GLU A CA 1
ATOM 938 C C . GLU A 1 121 ? -6.047 0.638 20.521 1.00 91.75 121 GLU A C 1
ATOM 940 O O . GLU A 1 121 ? -5.501 1.338 19.669 1.00 91.75 121 GLU A O 1
ATOM 945 N N . LYS A 1 122 ? -5.373 0.147 21.566 1.00 93.31 122 LYS A N 1
ATOM 946 C CA . LYS A 1 122 ? -3.967 0.477 21.801 1.00 93.31 122 LYS A CA 1
ATOM 947 C C . LYS A 1 122 ? -3.084 -0.171 20.745 1.00 93.31 122 LYS A C 1
ATOM 949 O O . LYS A 1 122 ? -2.272 0.513 20.132 1.00 93.31 122 LYS A O 1
ATOM 954 N N . ALA A 1 123 ? -3.309 -1.457 20.478 1.00 92.62 123 ALA A N 1
ATOM 955 C CA . ALA A 1 123 ? -2.620 -2.147 19.396 1.00 92.62 123 ALA A CA 1
ATOM 956 C C . ALA A 1 123 ? -2.883 -1.470 18.039 1.00 92.62 123 ALA A C 1
ATOM 958 O O . ALA A 1 123 ? -1.975 -1.369 17.220 1.00 92.62 123 ALA A O 1
ATOM 959 N N . ALA A 1 124 ? -4.102 -0.974 17.806 1.00 89.94 124 ALA A N 1
ATOM 960 C CA . ALA A 1 124 ? -4.431 -0.240 16.590 1.00 89.94 124 ALA A CA 1
ATOM 961 C C . ALA A 1 124 ? -3.644 1.076 16.448 1.00 89.94 124 ALA A C 1
ATOM 963 O O . ALA A 1 124 ? -3.141 1.361 15.364 1.00 89.94 124 ALA A O 1
ATOM 964 N N . VAL A 1 125 ? -3.477 1.848 17.527 1.00 94.06 125 VAL A N 1
ATOM 965 C CA . VAL A 1 125 ? -2.628 3.054 17.513 1.00 94.06 125 VAL A CA 1
ATOM 966 C C . VAL A 1 125 ? -1.171 2.705 17.207 1.00 94.06 125 VAL A C 1
ATOM 968 O O . VAL A 1 125 ? -0.600 3.303 16.295 1.00 94.06 125 VAL A O 1
ATOM 971 N N . ASP A 1 126 ? -0.608 1.694 17.875 1.00 93.06 126 ASP A N 1
ATOM 972 C CA . ASP A 1 126 ? 0.785 1.269 17.664 1.00 93.06 126 ASP A CA 1
ATOM 973 C C . ASP A 1 126 ? 1.046 0.856 16.196 1.00 93.06 126 ASP A C 1
ATOM 975 O O . ASP A 1 126 ? 2.129 1.082 15.647 1.00 93.06 126 ASP A O 1
ATOM 979 N N . ILE A 1 127 ? 0.048 0.247 15.540 1.00 91.56 127 ILE A N 1
ATOM 980 C CA . ILE A 1 127 ? 0.102 -0.132 14.120 1.00 91.56 127 ILE A CA 1
ATOM 981 C C . ILE A 1 127 ? 0.181 1.106 13.225 1.00 91.56 127 ILE A C 1
ATOM 983 O O . ILE A 1 127 ? 1.050 1.160 12.359 1.00 91.56 127 ILE A O 1
ATOM 987 N N . VAL A 1 128 ? -0.698 2.088 13.439 1.00 90.88 128 VAL A N 1
ATOM 988 C CA . VAL A 1 128 ? -0.733 3.320 12.633 1.00 90.88 128 VAL A CA 1
ATOM 989 C C . VAL A 1 128 ? 0.553 4.131 12.820 1.00 90.88 128 VAL A C 1
ATOM 991 O O . VAL A 1 128 ? 1.071 4.688 11.856 1.00 90.88 128 VAL A O 1
ATOM 994 N N . GLU A 1 129 ? 1.114 4.158 14.032 1.00 89.19 129 GLU A N 1
ATOM 995 C CA . GLU A 1 129 ? 2.397 4.820 14.305 1.00 89.19 129 GLU A CA 1
ATOM 996 C C . GLU A 1 129 ? 3.584 4.126 13.636 1.00 89.19 129 GLU A C 1
ATOM 998 O O . GLU A 1 129 ? 4.569 4.787 13.326 1.00 89.19 129 GLU A O 1
ATOM 1003 N N . SER A 1 130 ? 3.505 2.815 13.396 1.00 85.50 130 SER A N 1
ATOM 1004 C CA . SER A 1 130 ? 4.605 2.023 12.826 1.00 85.50 130 SER A CA 1
ATOM 1005 C C . SER A 1 130 ? 4.574 1.905 11.297 1.00 85.50 130 SER A C 1
ATOM 1007 O O . SER A 1 130 ? 5.516 1.361 10.719 1.00 85.50 130 SER A O 1
ATOM 1009 N N . ASP A 1 131 ? 3.523 2.404 10.643 1.00 82.44 131 ASP A N 1
ATOM 1010 C CA . ASP A 1 131 ? 3.261 2.207 9.209 1.00 82.44 131 ASP A CA 1
ATOM 1011 C C . ASP A 1 131 ? 4.352 2.800 8.296 1.00 82.44 131 ASP A C 1
ATOM 1013 O O . ASP A 1 131 ? 4.705 2.207 7.279 1.00 82.44 131 ASP A O 1
ATOM 1017 N N . PHE A 1 132 ? 5.004 3.888 8.732 1.00 84.12 132 PHE A N 1
ATOM 1018 C CA . PHE A 1 132 ? 6.076 4.559 7.977 1.00 84.12 132 PHE A CA 1
ATOM 1019 C C . PHE A 1 132 ? 7.258 3.645 7.626 1.00 84.12 132 PHE A C 1
ATOM 1021 O O . PHE A 1 132 ? 8.018 3.939 6.707 1.00 84.12 132 PHE A O 1
ATOM 1028 N N . ARG A 1 133 ? 7.447 2.547 8.366 1.00 86.62 133 ARG A N 1
ATOM 1029 C CA . ARG A 1 133 ? 8.573 1.632 8.154 1.00 86.62 133 ARG A CA 1
ATOM 1030 C C . ARG A 1 133 ? 8.474 0.914 6.812 1.00 86.62 133 ARG A C 1
ATOM 1032 O O . ARG A 1 133 ? 9.496 0.686 6.178 1.00 86.62 133 ARG A O 1
ATOM 1039 N N . ILE A 1 134 ? 7.264 0.544 6.392 1.00 82.75 134 ILE A N 1
ATOM 1040 C CA 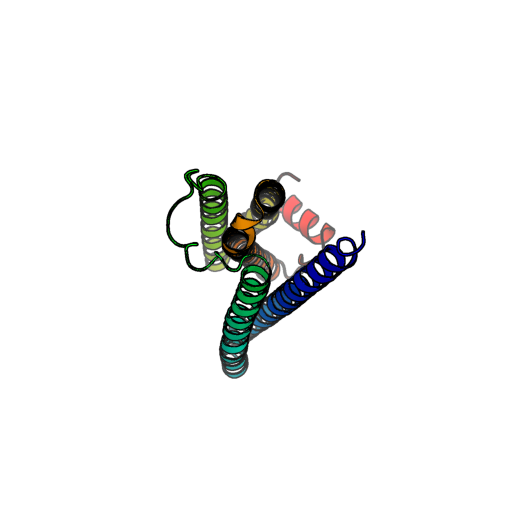. ILE A 1 134 ? 7.054 -0.147 5.115 1.00 82.75 134 ILE A CA 1
ATOM 1041 C C . ILE A 1 134 ? 7.255 0.841 3.958 1.00 82.75 134 ILE A C 1
ATOM 1043 O O . ILE A 1 134 ? 7.916 0.499 2.975 1.00 82.75 134 ILE A O 1
ATOM 1047 N N . ASP A 1 135 ? 6.783 2.079 4.123 1.00 82.81 135 ASP A N 1
ATOM 1048 C CA . ASP A 1 135 ? 6.997 3.169 3.166 1.00 82.81 135 ASP A CA 1
ATOM 1049 C C . ASP A 1 135 ? 8.491 3.486 2.984 1.00 82.81 135 ASP A C 1
ATOM 1051 O O . ASP A 1 135 ? 8.972 3.601 1.856 1.00 82.81 135 ASP A O 1
ATOM 1055 N N . GLU A 1 136 ? 9.258 3.578 4.078 1.00 88.31 136 GLU A N 1
ATOM 1056 C CA . GLU A 1 136 ? 10.705 3.832 4.021 1.00 88.31 136 GLU A CA 1
ATOM 1057 C C . GLU A 1 136 ? 11.470 2.720 3.289 1.00 88.31 136 GLU A C 1
ATOM 1059 O O . GLU A 1 136 ? 12.374 3.010 2.495 1.00 88.31 136 GLU A O 1
ATOM 1064 N N . GLU A 1 137 ? 11.101 1.456 3.514 1.00 85.69 137 GLU A N 1
ATOM 1065 C CA . GLU A 1 137 ? 11.692 0.316 2.805 1.00 85.69 137 GLU A CA 1
ATOM 1066 C C . GLU A 1 137 ? 11.354 0.346 1.308 1.00 85.69 137 GLU A C 1
ATOM 1068 O O . GLU A 1 137 ? 12.236 0.138 0.467 1.00 85.69 137 GLU A O 1
ATOM 1073 N N . PHE A 1 138 ? 10.109 0.679 0.949 1.00 81.69 138 PHE A N 1
ATOM 1074 C CA . PHE A 1 138 ? 9.688 0.830 -0.445 1.00 81.69 138 PHE A CA 1
ATOM 1075 C C . PHE A 1 138 ? 10.434 1.971 -1.158 1.00 81.69 138 PHE A C 1
ATOM 1077 O O . PHE A 1 138 ? 10.957 1.792 -2.266 1.00 81.69 138 PHE A O 1
ATOM 1084 N N . ASP A 1 139 ? 10.553 3.130 -0.513 1.00 84.62 139 ASP A N 1
ATOM 1085 C CA . ASP A 1 139 ? 11.298 4.277 -1.034 1.00 84.62 139 ASP A CA 1
ATOM 1086 C C . ASP A 1 139 ? 12.787 3.951 -1.214 1.00 84.62 139 ASP A C 1
ATOM 1088 O O . ASP A 1 139 ? 13.406 4.300 -2.229 1.00 84.62 139 ASP A O 1
ATOM 1092 N N . GLY A 1 140 ? 13.376 3.263 -0.232 1.00 85.81 140 GLY A N 1
ATOM 1093 C CA . GLY A 1 140 ? 14.756 2.791 -0.281 1.00 85.81 140 GLY A CA 1
ATOM 1094 C C . GLY A 1 140 ? 14.988 1.820 -1.438 1.00 85.81 140 GLY A C 1
ATOM 1095 O O . GLY A 1 140 ? 15.956 1.972 -2.193 1.00 85.81 140 GLY A O 1
ATOM 1096 N N . PHE A 1 141 ? 14.079 0.864 -1.618 1.00 81.88 141 PHE A N 1
ATOM 1097 C CA . PHE A 1 141 ? 14.103 -0.097 -2.716 1.00 81.88 141 PHE A CA 1
ATOM 1098 C C . PHE A 1 141 ? 13.973 0.589 -4.085 1.00 81.88 141 PHE A C 1
ATOM 1100 O O . PHE A 1 141 ? 14.753 0.314 -5.001 1.00 81.88 141 PHE A O 1
ATOM 1107 N N . THR A 1 142 ? 13.066 1.559 -4.203 1.00 79.19 142 THR A N 1
ATOM 1108 C CA . THR A 1 142 ? 12.833 2.304 -5.446 1.00 79.19 142 THR A CA 1
ATOM 1109 C C . THR A 1 142 ? 14.094 3.025 -5.924 1.00 79.19 142 THR A C 1
ATOM 1111 O O . THR A 1 142 ? 14.472 2.937 -7.096 1.00 79.19 142 THR A O 1
ATOM 1114 N N . ARG A 1 143 ? 14.815 3.689 -5.010 1.00 83.19 143 ARG A N 1
ATOM 1115 C CA . ARG A 1 143 ? 16.085 4.371 -5.329 1.00 83.19 143 ARG A CA 1
ATOM 1116 C C . ARG A 1 143 ? 17.162 3.392 -5.807 1.00 83.19 143 ARG A C 1
ATOM 1118 O O . ARG A 1 143 ? 17.916 3.715 -6.730 1.00 83.19 143 ARG A O 1
ATOM 1125 N N . LYS A 1 144 ? 17.226 2.195 -5.211 1.00 80.12 144 LYS A N 1
ATOM 1126 C CA . LYS A 1 144 ? 18.156 1.132 -5.628 1.00 80.12 144 LYS A CA 1
ATOM 1127 C C . LYS A 1 144 ? 17.835 0.648 -7.042 1.00 80.12 144 LYS A C 1
ATOM 1129 O O . LYS A 1 144 ? 18.743 0.596 -7.866 1.00 80.12 144 LYS A O 1
ATOM 1134 N N . VAL A 1 145 ? 16.563 0.386 -7.350 1.00 72.12 145 VAL A N 1
ATOM 1135 C CA . VAL A 1 145 ? 16.123 -0.016 -8.699 1.00 72.12 145 VAL A CA 1
ATOM 1136 C C . VAL A 1 145 ? 16.522 1.014 -9.755 1.00 72.12 145 VAL A C 1
ATOM 1138 O O . VAL A 1 145 ? 17.108 0.643 -10.770 1.00 72.12 145 VAL A O 1
ATOM 1141 N N . ILE A 1 146 ? 16.278 2.304 -9.503 1.00 72.31 146 ILE A N 1
ATOM 1142 C CA . ILE A 1 146 ? 16.657 3.376 -10.440 1.00 72.31 146 ILE A CA 1
ATOM 1143 C C . ILE A 1 146 ? 18.170 3.371 -10.683 1.00 72.31 146 ILE A C 1
ATOM 1145 O O . ILE A 1 146 ? 18.609 3.431 -11.829 1.00 72.31 146 ILE A O 1
ATOM 1149 N N . THR A 1 147 ? 18.964 3.245 -9.616 1.00 76.44 147 THR A N 1
ATOM 1150 C CA . THR A 1 147 ? 20.431 3.199 -9.715 1.00 76.44 147 THR A CA 1
ATOM 1151 C C . THR A 1 147 ? 20.887 2.022 -10.582 1.00 76.44 147 THR A C 1
ATOM 1153 O O . THR A 1 147 ? 21.690 2.205 -11.492 1.00 76.44 147 THR A O 1
ATOM 1156 N N . TYR A 1 148 ? 20.310 0.836 -10.375 1.00 70.06 148 TYR A N 1
ATOM 1157 C CA . TYR A 1 148 ? 20.645 -0.363 -11.147 1.00 70.06 148 TYR A CA 1
ATOM 1158 C C . TYR A 1 148 ? 20.255 -0.267 -12.617 1.00 70.06 148 TYR A C 1
ATOM 1160 O O . TYR A 1 148 ? 21.030 -0.655 -13.486 1.00 70.06 148 TYR A O 1
ATOM 1168 N N . VAL A 1 149 ? 19.077 0.279 -12.909 1.00 68.12 149 VAL A N 1
ATOM 1169 C CA . VAL A 1 149 ? 18.630 0.511 -14.287 1.00 68.12 149 VAL A CA 1
ATOM 1170 C C . VAL A 1 149 ? 19.534 1.521 -15.006 1.00 68.12 149 VAL A C 1
ATOM 1172 O O . VAL A 1 149 ? 19.781 1.375 -16.204 1.00 68.12 149 VAL A O 1
ATOM 1175 N N . MET A 1 150 ? 20.056 2.523 -14.290 1.00 70.94 150 MET A N 1
ATOM 1176 C CA . MET A 1 150 ? 21.028 3.476 -14.838 1.00 70.94 150 MET A CA 1
ATOM 1177 C C . MET A 1 150 ? 22.402 2.842 -15.094 1.00 70.94 150 MET A C 1
ATOM 1179 O O . MET A 1 150 ? 23.065 3.219 -16.061 1.00 70.94 150 MET A O 1
ATOM 1183 N N . GLU A 1 151 ? 22.833 1.900 -14.251 1.00 74.25 151 GLU A N 1
ATOM 1184 C CA . GLU A 1 151 ? 24.094 1.166 -14.420 1.00 74.25 151 GLU A CA 1
ATOM 1185 C C . GLU A 1 151 ? 24.020 0.103 -15.530 1.00 74.25 151 GLU A C 1
ATOM 1187 O O . GLU A 1 151 ? 24.968 -0.037 -16.307 1.00 74.25 151 GLU A O 1
ATOM 1192 N N . ASP A 1 152 ? 22.900 -0.619 -15.645 1.00 72.69 152 ASP A N 1
ATOM 1193 C CA . ASP A 1 152 ? 22.659 -1.608 -16.700 1.00 72.69 152 ASP A CA 1
ATOM 1194 C C . ASP A 1 152 ? 21.210 -1.552 -17.231 1.00 72.69 152 ASP A C 1
ATOM 1196 O O . ASP A 1 152 ? 20.310 -2.203 -16.689 1.00 72.69 152 ASP A O 1
ATOM 1200 N N . PRO A 1 153 ? 20.970 -0.864 -18.365 1.00 69.94 153 PRO A N 1
ATOM 1201 C CA . PRO A 1 153 ? 19.647 -0.787 -18.987 1.00 69.94 153 PRO A CA 1
ATOM 1202 C C . PRO A 1 153 ? 19.066 -2.140 -19.424 1.00 69.94 153 PRO A C 1
ATOM 1204 O O . PRO A 1 153 ? 17.870 -2.234 -19.695 1.00 69.94 153 PRO A O 1
ATOM 1207 N N . ARG A 1 154 ? 19.875 -3.207 -19.505 1.00 74.69 154 ARG A N 1
ATOM 1208 C CA . ARG A 1 154 ? 19.376 -4.558 -19.822 1.00 74.69 154 ARG A CA 1
ATOM 1209 C C . ARG A 1 154 ? 18.574 -5.160 -18.668 1.00 74.69 154 ARG A C 1
ATOM 1211 O O . ARG A 1 154 ? 17.815 -6.095 -18.896 1.00 74.69 154 ARG A O 1
ATOM 1218 N N . ALA A 1 155 ? 18.712 -4.619 -17.456 1.00 67.12 155 ALA A N 1
ATOM 1219 C CA . ALA A 1 155 ? 18.006 -5.080 -16.267 1.00 67.12 155 ALA A CA 1
ATOM 1220 C C . ALA A 1 155 ? 16.596 -4.477 -16.101 1.00 67.12 155 ALA A C 1
ATOM 1222 O O . ALA A 1 155 ? 15.911 -4.840 -15.150 1.00 67.12 155 ALA A O 1
ATOM 1223 N N . ILE A 1 156 ? 16.143 -3.582 -16.996 1.00 68.44 156 ILE A N 1
ATOM 1224 C CA . ILE A 1 156 ? 14.875 -2.836 -16.845 1.00 68.44 156 ILE A CA 1
ATOM 1225 C C . ILE A 1 156 ? 13.677 -3.747 -16.566 1.00 68.44 156 ILE A C 1
ATOM 1227 O O . ILE A 1 156 ? 12.985 -3.507 -15.584 1.00 68.44 156 ILE A O 1
ATOM 1231 N N . SER A 1 157 ? 13.444 -4.787 -17.377 1.00 64.19 157 SER A N 1
ATOM 1232 C CA . SER A 1 157 ? 12.302 -5.693 -17.170 1.00 64.19 157 SER A CA 1
ATOM 1233 C C . SER A 1 157 ? 12.327 -6.325 -15.786 1.00 64.19 157 SER A C 1
ATOM 1235 O O . SER A 1 157 ? 11.386 -6.169 -15.021 1.00 64.19 157 SER A O 1
ATOM 1237 N N . THR A 1 158 ? 13.445 -6.946 -15.412 1.00 65.81 158 THR A N 1
ATOM 1238 C CA . THR A 1 158 ? 13.536 -7.632 -14.124 1.00 65.81 158 THR A CA 1
ATOM 1239 C C . THR A 1 158 ? 13.436 -6.673 -12.940 1.00 65.81 158 THR A C 1
ATOM 1241 O O . THR A 1 158 ? 12.879 -7.013 -11.901 1.00 65.81 158 THR A O 1
ATOM 1244 N N . MET A 1 159 ? 13.964 -5.457 -13.074 1.00 69.88 159 MET A N 1
ATOM 1245 C CA . MET A 1 159 ? 13.863 -4.443 -12.026 1.00 69.88 159 MET A CA 1
ATOM 1246 C C . MET A 1 159 ? 12.441 -3.885 -11.894 1.00 69.88 159 MET A C 1
ATOM 1248 O O . MET A 1 159 ? 12.024 -3.557 -10.783 1.00 69.88 159 MET A O 1
ATOM 1252 N N . LEU A 1 160 ? 11.683 -3.815 -12.993 1.00 65.94 160 LEU A N 1
ATOM 1253 C CA . LEU A 1 160 ? 10.257 -3.486 -12.967 1.00 65.94 160 LEU A CA 1
ATOM 1254 C C . LEU A 1 160 ? 9.436 -4.596 -12.300 1.00 65.94 160 LEU A C 1
ATOM 1256 O O . LEU A 1 160 ? 8.607 -4.280 -11.450 1.00 65.94 160 LEU A O 1
ATOM 1260 N N . ASP A 1 161 ? 9.727 -5.870 -12.575 1.00 65.75 161 ASP A N 1
ATOM 1261 C CA . ASP A 1 161 ? 9.074 -6.995 -11.889 1.00 65.75 161 ASP A CA 1
ATOM 1262 C C . ASP A 1 161 ? 9.268 -6.910 -10.369 1.00 65.75 161 ASP A C 1
ATOM 1264 O O . ASP A 1 161 ? 8.318 -7.025 -9.591 1.00 65.75 161 ASP A O 1
ATOM 1268 N N . LEU A 1 162 ? 10.497 -6.633 -9.923 1.00 68.00 162 LEU A N 1
ATOM 1269 C CA . LEU A 1 162 ? 10.789 -6.470 -8.499 1.00 68.00 162 LEU A CA 1
ATOM 1270 C C . LEU A 1 162 ? 10.136 -5.208 -7.906 1.00 68.00 162 LEU A C 1
ATOM 1272 O O . LEU A 1 162 ? 9.730 -5.228 -6.744 1.00 68.00 162 LEU A O 1
ATOM 1276 N N . MET A 1 163 ? 9.979 -4.134 -8.688 1.00 70.44 163 MET A N 1
ATOM 1277 C CA . MET A 1 163 ? 9.212 -2.945 -8.289 1.00 70.44 163 MET A CA 1
ATOM 1278 C C . MET A 1 163 ? 7.733 -3.266 -8.070 1.00 70.44 163 MET A C 1
ATOM 1280 O O . MET A 1 163 ? 7.143 -2.780 -7.104 1.00 70.44 163 MET A O 1
ATOM 1284 N N . PHE A 1 164 ? 7.133 -4.108 -8.915 1.00 68.75 164 PHE A N 1
ATOM 1285 C CA . PHE A 1 164 ? 5.753 -4.549 -8.716 1.00 68.75 164 PHE A CA 1
ATOM 1286 C C . PHE A 1 164 ? 5.599 -5.366 -7.437 1.00 68.75 164 PHE A C 1
ATOM 1288 O O . PHE A 1 164 ? 4.665 -5.124 -6.671 1.00 68.75 164 PHE A O 1
ATOM 1295 N N . VAL A 1 165 ? 6.549 -6.261 -7.152 1.00 70.12 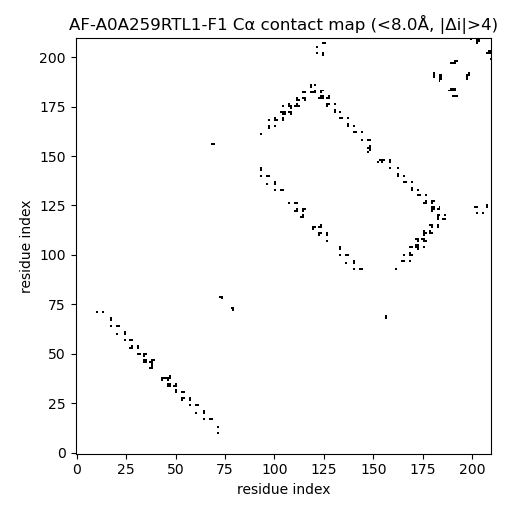165 VAL A N 1
ATOM 1296 C CA . VAL A 1 165 ? 6.576 -6.999 -5.881 1.00 70.12 165 VAL A CA 1
ATOM 1297 C C . VAL A 1 165 ? 6.697 -6.034 -4.696 1.00 70.12 165 VAL A C 1
ATOM 1299 O O . VAL A 1 165 ? 5.916 -6.138 -3.751 1.00 70.12 165 VAL A O 1
ATOM 1302 N N . ALA A 1 166 ? 7.604 -5.053 -4.761 1.00 74.50 166 ALA A N 1
ATOM 1303 C CA . ALA A 1 166 ? 7.770 -4.038 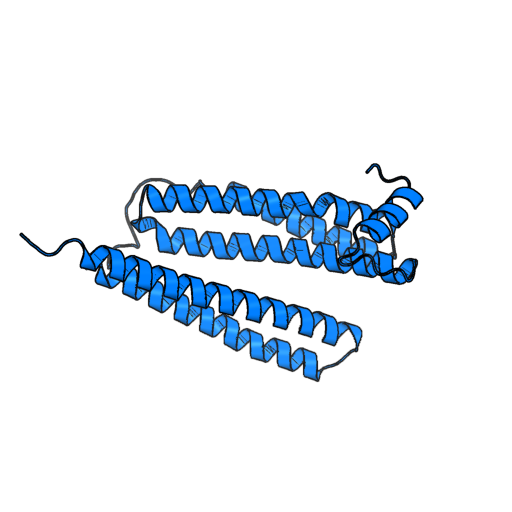-3.716 1.00 74.50 166 ALA A CA 1
ATOM 1304 C C . ALA A 1 166 ? 6.478 -3.250 -3.466 1.00 74.50 166 ALA A C 1
ATOM 1306 O O . ALA A 1 166 ? 6.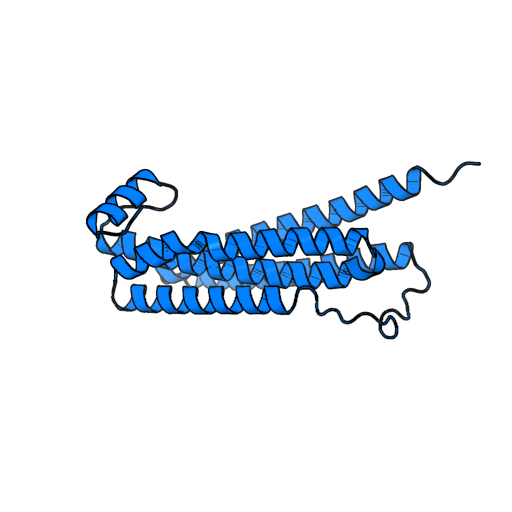065 -3.071 -2.320 1.00 74.50 166 ALA A O 1
ATOM 1307 N N . LYS A 1 167 ? 5.812 -2.812 -4.541 1.00 75.06 167 LYS A N 1
ATOM 1308 C CA . LYS A 1 167 ? 4.573 -2.039 -4.435 1.00 75.06 167 LYS A CA 1
ATOM 1309 C C . LYS A 1 167 ? 3.427 -2.883 -3.889 1.00 75.06 167 LYS A C 1
ATOM 1311 O O . LYS A 1 167 ? 2.629 -2.387 -3.104 1.00 75.06 167 LYS A O 1
ATOM 1316 N N . ALA A 1 168 ? 3.338 -4.157 -4.265 1.00 70.75 168 ALA A N 1
ATOM 1317 C CA . ALA A 1 168 ? 2.346 -5.063 -3.696 1.00 70.75 168 ALA A CA 1
ATOM 1318 C C . ALA A 1 168 ? 2.536 -5.233 -2.177 1.00 70.75 168 ALA A C 1
ATOM 1320 O O . ALA A 1 168 ? 1.553 -5.241 -1.439 1.00 70.75 168 ALA A O 1
ATOM 1321 N N . ILE A 1 169 ? 3.785 -5.319 -1.709 1.00 75.00 169 ILE A N 1
ATOM 1322 C CA . ILE A 1 169 ? 4.120 -5.402 -0.281 1.00 75.00 169 ILE A CA 1
ATOM 1323 C C . ILE A 1 169 ? 3.715 -4.124 0.465 1.00 75.00 169 ILE A C 1
ATOM 1325 O O . ILE A 1 169 ? 3.059 -4.217 1.502 1.00 75.00 169 ILE A O 1
ATOM 1329 N N . GLU A 1 170 ? 4.053 -2.946 -0.067 1.00 83.44 170 GLU A N 1
ATOM 1330 C CA . GLU A 1 170 ? 3.673 -1.661 0.540 1.00 83.44 170 GLU A CA 1
ATOM 1331 C C . GLU A 1 170 ? 2.155 -1.531 0.690 1.00 83.44 170 GLU A C 1
ATOM 1333 O O . GLU A 1 170 ? 1.655 -1.230 1.773 1.00 83.44 170 GLU A O 1
ATOM 1338 N N . ARG A 1 171 ? 1.406 -1.930 -0.339 1.00 79.31 171 ARG A N 1
ATOM 1339 C CA . ARG A 1 171 ? -0.060 -1.928 -0.296 1.00 79.31 171 ARG A CA 1
ATOM 1340 C C . ARG A 1 171 ? -0.632 -2.842 0.784 1.00 79.31 171 ARG A C 1
ATOM 1342 O O . ARG A 1 171 ? -1.637 -2.496 1.401 1.00 79.31 171 ARG A O 1
ATOM 1349 N N . ILE A 1 172 ? -0.018 -4.004 1.027 1.00 76.69 172 ILE A N 1
ATOM 1350 C CA . ILE A 1 172 ? -0.424 -4.893 2.129 1.00 76.69 172 ILE A CA 1
ATOM 1351 C C . ILE A 1 172 ? -0.250 -4.177 3.476 1.00 76.69 172 ILE A C 1
ATOM 1353 O O . ILE A 1 172 ? -1.138 -4.285 4.327 1.00 76.69 172 ILE A O 1
ATOM 1357 N N . GLY A 1 173 ? 0.846 -3.432 3.653 1.00 80.06 173 GLY A N 1
ATOM 1358 C CA . GLY A 1 173 ? 1.079 -2.580 4.824 1.00 80.06 173 GLY A CA 1
ATOM 1359 C C . GLY A 1 173 ? -0.018 -1.532 5.001 1.00 80.06 173 GLY A C 1
ATOM 1360 O O . GLY A 1 173 ? -0.706 -1.516 6.024 1.00 80.06 173 GLY A O 1
ATOM 1361 N N . ASP A 1 174 ? -0.300 -0.782 3.939 1.00 81.19 174 ASP A N 1
ATOM 1362 C CA . ASP A 1 174 ? -1.367 0.220 3.900 1.00 81.19 174 ASP A CA 1
ATOM 1363 C C . ASP A 1 174 ? -2.743 -0.364 4.274 1.00 81.19 174 ASP A C 1
ATOM 1365 O O . ASP A 1 174 ? -3.560 0.268 4.952 1.00 81.19 174 ASP A O 1
ATOM 1369 N N . HIS A 1 175 ? -3.050 -1.594 3.849 1.00 77.00 175 HIS A N 1
ATOM 1370 C CA . HIS A 1 175 ? -4.306 -2.262 4.219 1.00 77.00 175 HIS A CA 1
ATOM 1371 C C . HIS A 1 175 ? -4.350 -2.618 5.701 1.00 77.00 175 HIS A C 1
ATOM 1373 O O . HIS A 1 175 ? -5.403 -2.483 6.329 1.00 77.00 175 HIS A O 1
ATOM 1379 N N . ALA A 1 176 ? -3.221 -3.029 6.273 1.00 81.56 176 ALA A N 1
ATOM 1380 C CA . ALA A 1 176 ? -3.122 -3.272 7.702 1.00 81.56 176 ALA A CA 1
ATOM 1381 C C . ALA A 1 176 ? -3.342 -1.980 8.512 1.00 81.56 176 ALA A C 1
ATOM 1383 O O . ALA A 1 176 ? -4.087 -2.011 9.498 1.00 81.56 176 ALA A O 1
ATOM 1384 N N . LYS A 1 177 ? -2.793 -0.837 8.066 1.00 86.69 177 LYS A N 1
ATOM 1385 C CA . LYS A 1 177 ? -3.095 0.484 8.652 1.00 86.69 177 LYS A CA 1
ATOM 1386 C C . LYS A 1 177 ? -4.587 0.797 8.582 1.00 86.69 177 LYS A C 1
ATOM 1388 O O . LYS A 1 177 ? -5.184 1.115 9.606 1.00 86.69 177 LYS A O 1
ATOM 1393 N N . ASN A 1 178 ? -5.207 0.649 7.411 1.00 82.06 178 ASN A N 1
ATOM 1394 C CA . ASN A 1 178 ? -6.635 0.937 7.234 1.00 82.06 178 ASN A CA 1
ATOM 1395 C C . ASN A 1 178 ? -7.525 0.112 8.187 1.00 82.06 178 ASN A C 1
ATOM 1397 O O . ASN A 1 178 ? -8.518 0.618 8.717 1.00 82.06 178 ASN A O 1
ATOM 1401 N N . ILE A 1 179 ? -7.177 -1.160 8.424 1.00 77.69 179 ILE A N 1
ATOM 1402 C CA . ILE A 1 179 ? -7.873 -2.008 9.403 1.00 77.69 179 ILE A CA 1
ATOM 1403 C C . ILE A 1 179 ? -7.696 -1.447 10.819 1.00 77.69 179 ILE A C 1
ATOM 1405 O O . ILE A 1 179 ? -8.673 -1.357 11.559 1.00 77.69 179 ILE A O 1
ATOM 1409 N N . ALA A 1 180 ? -6.486 -1.034 11.196 1.00 86.31 180 ALA A N 1
ATOM 1410 C CA . ALA A 1 180 ? -6.227 -0.443 12.506 1.00 86.31 180 ALA A CA 1
ATOM 1411 C C . ALA A 1 180 ? -6.978 0.887 12.715 1.00 86.31 180 ALA A C 1
ATOM 1413 O O . ALA A 1 180 ? -7.637 1.076 13.737 1.00 86.31 180 ALA A O 1
ATOM 1414 N N . GLU A 1 181 ? -6.987 1.779 11.725 1.00 83.94 181 GLU A N 1
ATOM 1415 C CA . GLU A 1 181 ? -7.775 3.020 11.772 1.00 83.94 181 GLU A CA 1
ATOM 1416 C C . GLU A 1 181 ? -9.277 2.741 11.940 1.00 83.94 181 GLU A C 1
ATOM 1418 O O . GLU A 1 181 ? -9.974 3.447 12.677 1.00 83.94 181 GLU A O 1
ATOM 1423 N N . LEU A 1 182 ? -9.785 1.675 11.310 1.00 76.25 182 LEU A N 1
ATOM 1424 C CA . LEU A 1 182 ? -11.166 1.232 11.494 1.00 76.25 182 LEU A CA 1
ATOM 1425 C C . LEU A 1 182 ? -11.432 0.750 12.928 1.00 76.25 182 LEU A C 1
ATOM 1427 O O . LEU A 1 182 ? -12.505 1.034 13.460 1.00 76.25 182 LEU A O 1
ATOM 1431 N N . VAL A 1 183 ? -10.488 0.054 13.567 1.00 80.88 183 VAL A N 1
ATOM 1432 C CA . VAL A 1 183 ? -10.615 -0.346 14.982 1.00 80.88 183 VAL A CA 1
ATOM 1433 C C . VAL A 1 183 ? -10.755 0.881 15.876 1.00 80.88 183 VAL A C 1
ATOM 1435 O O . VAL A 1 183 ? -11.685 0.936 16.682 1.00 80.88 183 VAL A O 1
ATOM 1438 N N . ILE A 1 184 ? -9.903 1.892 15.683 1.00 85.50 184 ILE A N 1
ATOM 1439 C CA . ILE A 1 184 ? -9.978 3.161 16.425 1.00 85.50 184 ILE A CA 1
ATOM 1440 C C . ILE A 1 184 ? -11.360 3.799 16.242 1.00 85.50 184 ILE A C 1
ATOM 1442 O O . ILE A 1 184 ? -12.015 4.172 17.219 1.00 85.50 184 ILE A O 1
ATOM 1446 N N . TYR A 1 185 ? -11.844 3.860 15.000 1.00 79.50 185 TYR A N 1
ATOM 1447 C CA . TYR A 1 185 ? -13.166 4.400 14.699 1.00 79.50 185 TYR A CA 1
ATOM 1448 C C . TYR A 1 185 ? -14.299 3.615 15.376 1.00 79.50 185 TYR A C 1
ATOM 1450 O O . TYR A 1 185 ? -15.210 4.224 15.931 1.00 79.50 185 TYR A O 1
ATOM 1458 N N . ILE A 1 186 ? -14.256 2.279 15.368 1.00 75.31 186 ILE A N 1
ATOM 1459 C CA . ILE A 1 186 ? -15.292 1.441 15.995 1.00 75.31 186 ILE A CA 1
ATOM 1460 C C . ILE A 1 186 ? -15.324 1.644 17.515 1.00 75.31 186 ILE A C 1
ATOM 1462 O O . ILE A 1 186 ? -16.408 1.685 18.097 1.00 75.31 186 ILE A O 1
ATOM 1466 N N . VAL A 1 187 ? -14.161 1.786 18.157 1.00 81.94 187 VAL A N 1
ATOM 1467 C CA . VAL A 1 187 ? -14.064 1.929 19.618 1.00 81.94 187 VAL A CA 1
ATOM 1468 C C . VAL A 1 187 ? -14.422 3.345 20.080 1.00 81.94 187 VAL A C 1
ATOM 1470 O O . VAL A 1 187 ? -15.132 3.502 21.075 1.00 81.94 187 VAL A O 1
ATOM 1473 N N . ARG A 1 188 ? -13.956 4.384 19.374 1.00 82.44 188 ARG A N 1
ATOM 1474 C CA . ARG A 1 188 ? -14.106 5.790 19.802 1.00 82.44 188 ARG A CA 1
ATOM 1475 C C . ARG A 1 188 ? -15.227 6.552 19.111 1.00 82.44 188 ARG A C 1
ATOM 1477 O O . ARG A 1 188 ? -15.662 7.576 19.630 1.00 82.44 188 ARG A O 1
ATOM 1484 N N . GLY A 1 189 ? -15.664 6.103 17.939 1.00 78.38 189 GLY A N 1
ATOM 1485 C CA . GLY A 1 189 ? -16.550 6.862 17.052 1.00 78.38 189 GLY A CA 1
ATOM 1486 C C . GLY A 1 189 ? -15.864 8.032 16.333 1.00 78.38 189 GLY A C 1
ATOM 1487 O O . GLY A 1 189 ? -16.528 8.758 15.593 1.00 78.38 189 GLY A O 1
ATOM 1488 N N . THR A 1 190 ? -14.556 8.221 16.532 1.00 78.25 190 THR A N 1
ATOM 1489 C CA . THR A 1 190 ? -13.769 9.308 15.937 1.00 78.25 190 THR A CA 1
ATOM 1490 C C . THR A 1 190 ? -13.081 8.832 14.669 1.00 78.25 190 THR A C 1
ATOM 1492 O O . THR A 1 190 ? -12.381 7.821 14.678 1.00 78.25 190 THR A O 1
ATOM 1495 N N . ASP A 1 191 ? -13.263 9.567 13.574 1.00 79.88 191 ASP A N 1
ATOM 1496 C CA . ASP A 1 191 ? -12.564 9.290 12.323 1.00 79.88 191 ASP A CA 1
ATOM 1497 C C . ASP A 1 191 ? -11.163 9.910 12.351 1.00 79.88 191 ASP A C 1
ATOM 1499 O O . ASP A 1 191 ? -11.006 11.131 12.282 1.00 79.88 191 ASP A O 1
ATOM 1503 N N . VAL A 1 192 ? -10.149 9.059 12.492 1.00 84.25 192 VAL A N 1
ATOM 1504 C CA . VAL A 1 192 ? -8.734 9.461 12.496 1.00 84.25 192 VAL A CA 1
ATOM 1505 C C . VAL A 1 192 ? -8.113 9.454 11.094 1.00 84.25 192 VAL A C 1
ATOM 1507 O O . VAL A 1 192 ? -7.004 9.959 10.908 1.00 84.25 192 VAL A O 1
ATOM 1510 N N . ARG A 1 193 ? -8.837 8.952 10.084 1.00 73.38 193 ARG A N 1
ATOM 1511 C CA . ARG A 1 193 ? -8.347 8.851 8.704 1.00 73.38 193 ARG A CA 1
ATOM 1512 C C . ARG A 1 193 ? -8.191 10.253 8.130 1.00 73.38 193 ARG A C 1
ATOM 1514 O O . ARG A 1 193 ? -9.135 11.039 8.125 1.00 73.38 193 ARG A O 1
ATOM 1521 N N . HIS A 1 194 ? -7.000 10.577 7.635 1.00 69.62 194 HIS A N 1
ATOM 1522 C CA . HIS A 1 194 ? -6.645 11.914 7.131 1.00 69.62 194 HIS A CA 1
ATOM 1523 C C . HIS A 1 194 ? -6.733 13.055 8.169 1.00 69.62 194 HIS A C 1
ATOM 1525 O O . HIS A 1 194 ? -6.580 14.221 7.801 1.00 69.62 194 HIS A O 1
ATOM 1531 N N . ASN A 1 195 ? -6.919 12.753 9.462 1.00 82.25 195 ASN A N 1
ATOM 1532 C CA . ASN A 1 195 ? -6.970 13.745 10.535 1.00 82.25 195 ASN A CA 1
ATOM 1533 C C . ASN A 1 195 ? -5.886 13.468 11.585 1.00 82.25 195 ASN A C 1
ATOM 1535 O O . ASN A 1 195 ? -6.114 12.830 12.614 1.00 82.25 195 ASN A O 1
ATOM 1539 N N . LYS A 1 196 ? -4.685 13.994 11.320 1.00 82.62 196 LYS A N 1
ATOM 1540 C CA . LYS A 1 196 ? -3.516 13.814 12.194 1.00 82.62 196 LYS A CA 1
ATOM 1541 C C . LYS A 1 196 ? -3.716 14.400 13.595 1.00 82.62 196 LYS A C 1
ATOM 1543 O O . LYS A 1 196 ? -3.086 13.921 14.530 1.00 82.62 196 LYS A O 1
ATOM 1548 N N . GLU A 1 197 ? -4.554 15.424 13.757 1.00 85.44 197 GLU A N 1
ATOM 1549 C CA . GLU A 1 197 ? -4.853 15.991 15.079 1.00 85.44 197 GLU A CA 1
ATOM 1550 C C . GLU A 1 197 ? -5.728 15.039 15.892 1.00 85.44 197 GLU A C 1
ATOM 1552 O O . GLU A 1 197 ? -5.352 14.681 17.006 1.00 85.44 197 GLU A O 1
ATOM 1557 N N . ALA A 1 198 ? -6.812 14.531 15.296 1.00 84.69 198 ALA A N 1
ATOM 1558 C CA . ALA A 1 198 ? -7.665 13.530 15.935 1.00 84.69 198 ALA A CA 1
ATOM 1559 C C . ALA A 1 198 ? -6.885 12.257 16.296 1.00 84.69 198 ALA A C 1
ATOM 1561 O O . ALA A 1 198 ? -7.069 11.707 17.381 1.00 84.69 198 ALA A O 1
ATOM 1562 N N . PHE A 1 199 ? -5.972 11.812 15.425 1.00 88.56 199 PHE A N 1
ATOM 1563 C CA . PHE A 1 199 ? -5.103 10.677 15.732 1.00 88.56 199 PHE A CA 1
ATOM 1564 C C . PHE A 1 199 ? -4.208 10.941 16.954 1.00 88.56 199 PHE A C 1
ATOM 1566 O O . PHE A 1 199 ? -4.155 10.114 17.862 1.00 88.56 199 PHE A O 1
ATOM 1573 N N . ARG A 1 200 ? -3.548 12.108 17.024 1.00 87.25 200 ARG A N 1
ATOM 1574 C CA . ARG A 1 200 ? -2.686 12.475 18.164 1.00 87.25 200 ARG A CA 1
ATOM 1575 C C . ARG A 1 200 ? -3.448 12.542 19.483 1.00 87.25 200 ARG A C 1
ATOM 1577 O O . ARG A 1 200 ? -2.911 12.135 20.509 1.00 87.25 200 ARG A O 1
ATOM 1584 N N . GLU A 1 201 ? -4.678 13.049 19.470 1.00 87.50 201 GLU A N 1
ATOM 1585 C CA . GLU A 1 201 ? -5.530 13.079 20.663 1.00 87.50 201 GLU A CA 1
ATOM 1586 C C . GLU A 1 201 ? -5.857 11.665 21.159 1.00 87.50 201 GLU A C 1
ATOM 1588 O O . GLU A 1 201 ? -5.741 11.382 22.356 1.00 87.50 201 GLU A O 1
ATOM 1593 N N . VAL A 1 202 ? -6.209 10.759 20.240 1.00 86.88 202 VAL A N 1
ATOM 1594 C CA . VAL A 1 202 ? -6.467 9.349 20.559 1.00 86.88 202 VAL A CA 1
ATOM 1595 C C . VAL A 1 202 ? -5.206 8.681 21.116 1.00 86.88 202 VAL A C 1
ATOM 1597 O O . VAL A 1 202 ? -5.261 8.119 22.215 1.00 86.88 202 VAL A O 1
ATOM 1600 N N . ALA A 1 203 ? -4.071 8.805 20.424 1.00 87.50 203 ALA A N 1
ATOM 1601 C CA . ALA A 1 203 ? -2.792 8.218 20.827 1.00 87.50 203 ALA A CA 1
ATOM 1602 C C . ALA A 1 203 ? -2.320 8.728 22.201 1.00 87.50 203 ALA A C 1
ATOM 1604 O O . ALA A 1 203 ? -1.971 7.938 23.085 1.00 87.50 203 ALA A O 1
ATOM 1605 N N . GLY A 1 204 ? -2.419 10.042 22.432 1.00 86.62 204 GLY A N 1
ATOM 1606 C CA . GLY A 1 204 ? -2.089 10.665 23.713 1.00 86.62 204 GLY A CA 1
ATOM 1607 C C . GLY A 1 204 ? -2.979 10.183 24.864 1.00 86.62 204 GLY A C 1
ATOM 1608 O O . GLY A 1 204 ? -2.499 10.018 25.985 1.00 86.62 204 GLY A O 1
ATOM 1609 N N . SER A 1 205 ? -4.255 9.878 24.598 1.00 87.81 205 SER A N 1
ATOM 1610 C CA . SER A 1 205 ? -5.175 9.343 25.616 1.00 87.81 205 SER A CA 1
ATOM 1611 C C . SER A 1 205 ? -4.828 7.921 26.081 1.00 87.81 205 SER A C 1
ATOM 1613 O O . SER A 1 205 ? -5.222 7.521 27.176 1.00 87.81 205 SER A O 1
ATOM 1615 N N . LEU A 1 206 ? -4.078 7.169 25.269 1.00 85.25 206 LEU A N 1
ATOM 1616 C CA . LEU A 1 206 ? -3.675 5.782 25.530 1.00 85.25 206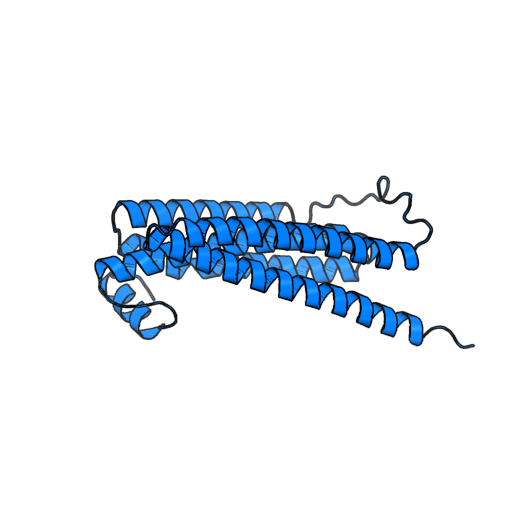 LEU A CA 1
ATOM 1617 C C . LEU A 1 206 ? -2.241 5.663 26.068 1.00 85.25 206 LEU A C 1
ATOM 1619 O O . LEU A 1 206 ? -1.771 4.555 26.345 1.00 85.25 206 LEU A O 1
ATOM 1623 N N . GLY A 1 207 ? -1.557 6.797 26.250 1.00 76.06 207 GLY A N 1
ATOM 1624 C CA . GLY A 1 207 ? -0.175 6.841 26.714 1.00 76.06 207 GLY A CA 1
ATOM 1625 C C . GLY A 1 207 ? 0.831 6.321 25.687 1.00 76.06 207 GLY A C 1
ATOM 1626 O O . GLY A 1 207 ? 1.879 5.826 26.105 1.00 76.06 207 GLY A O 1
ATOM 1627 N N . SER A 1 208 ? 0.518 6.399 24.385 1.00 68.94 208 SER A N 1
ATOM 1628 C CA . SER A 1 208 ? 1.541 6.228 23.348 1.00 68.94 208 SER A CA 1
ATOM 1629 C C . SER A 1 208 ? 2.439 7.467 23.288 1.00 68.94 208 SER A C 1
ATOM 1631 O O . SER A 1 208 ? 1.987 8.590 23.537 1.00 68.94 208 SER A O 1
ATOM 1633 N N . ALA A 1 209 ? 3.728 7.256 23.032 1.00 52.38 209 ALA A N 1
ATOM 1634 C CA . ALA A 1 209 ? 4.717 8.320 22.953 1.00 52.38 209 ALA A CA 1
ATOM 1635 C C . ALA A 1 209 ? 4.756 8.873 21.522 1.00 52.38 209 ALA A C 1
ATOM 1637 O O . ALA A 1 209 ? 5.367 8.264 20.648 1.00 52.38 209 ALA A O 1
ATOM 1638 N N . LEU A 1 210 ? 4.111 10.025 21.315 1.00 48.12 210 LEU A N 1
ATOM 1639 C CA . LEU A 1 210 ? 4.325 10.882 20.143 1.00 48.12 210 LEU A CA 1
ATOM 1640 C C . LEU A 1 210 ? 5.737 11.482 20.129 1.00 48.12 210 LEU A C 1
ATOM 1642 O O . LEU A 1 210 ? 6.216 11.887 21.216 1.00 48.12 210 LEU A O 1
#

Nearest PDB structures (foldseek):
  4q25-assembly1_B  TM=5.378E-01  e=3.681E-07  Pseudomonas aeruginosa PAO1
  1t72-assembly1_A  TM=5.242E-01  e=3.079E-05  Aquifex aeolicus

Radius of gyration: 21.31 Å; Cα contacts (8 Å, |Δi|>4): 167; chains: 1; bounding box: 50×33×66 Å